Protein AF-A0A1I4E029-F1 (afdb_monomer_lite)

pLDDT: mean 81.42, std 10.8, range [51.06, 97.19]

Foldseek 3Di:
DVVVVVVVVVVVVVVVVVVVLVCLQCQLLCLLVVLLVLCCVVPVCVCCVPPPDHPVVSVVVSVVVSVVLVVQLPPLLRNLLSSLLSSLSNLLSVLLVVLVPPQCQDPVSLVVSLVVSVVVSVVSCVSCVVSNVPSNPDQHDLVSLQVSLLSQLSSQLSSLCCSQVPRVLSNCVNPHDPVSSVVSVVVSVVVSVVSSVVSSVVSSVVSVVVNVVVVVVVVVVVVVVVVVVVVVVVVVVVVVD

Radius of gyration: 25.25 Å; chains: 1; bounding box: 64×49×85 Å

Structure (mmCIF, N/CA/C/O backbone):
data_AF-A0A1I4E029-F1
#
_entry.id   AF-A0A1I4E029-F1
#
loop_
_atom_site.group_PDB
_atom_site.id
_atom_site.type_symbol
_atom_site.label_atom_id
_atom_site.label_alt_id
_atom_site.label_comp_id
_atom_site.label_asym_id
_atom_site.label_entity_id
_atom_site.label_seq_id
_atom_site.pdbx_PDB_ins_code
_atom_site.Cartn_x
_atom_site.Cartn_y
_atom_site.Cartn_z
_atom_site.occupancy
_atom_site.B_iso_or_equiv
_atom_site.auth_seq_id
_atom_site.auth_comp_id
_atom_site.auth_asym_id
_atom_site.auth_atom_id
_atom_site.pdbx_PDB_model_num
ATOM 1 N N . MET A 1 1 ? 32.561 15.623 27.659 1.00 59.09 1 MET A N 1
ATOM 2 C CA . MET A 1 1 ? 31.544 14.620 28.075 1.00 59.09 1 MET A CA 1
ATOM 3 C C . MET A 1 1 ? 30.299 14.711 27.194 1.00 59.09 1 MET A C 1
ATOM 5 O O . MET A 1 1 ? 29.887 13.687 26.669 1.00 59.09 1 MET A O 1
ATOM 9 N N . VAL A 1 2 ? 29.775 15.920 26.951 1.00 68.75 2 VAL A N 1
ATOM 10 C CA . VAL A 1 2 ? 28.697 16.178 25.974 1.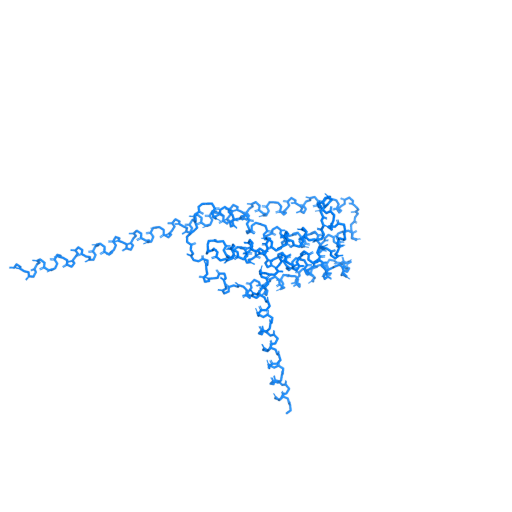00 68.75 2 VAL A CA 1
ATOM 11 C C . VAL A 1 2 ? 29.061 15.678 24.566 1.00 68.75 2 VAL A C 1
ATOM 13 O O . VAL A 1 2 ? 28.248 15.008 23.944 1.00 68.75 2 VAL A O 1
ATOM 16 N N . ASP A 1 3 ? 30.304 15.869 24.113 1.00 77.62 3 ASP A N 1
ATOM 17 C CA . ASP A 1 3 ? 30.728 15.426 22.771 1.00 77.62 3 ASP A CA 1
ATOM 18 C C . ASP A 1 3 ? 30.751 13.901 22.608 1.00 77.62 3 ASP A C 1
ATOM 20 O O . ASP A 1 3 ? 30.351 13.381 21.572 1.00 77.62 3 ASP A O 1
ATOM 24 N N . ILE A 1 4 ? 31.148 13.164 23.652 1.00 82.62 4 ILE A N 1
ATOM 25 C CA . ILE A 1 4 ? 31.157 11.692 23.641 1.00 82.62 4 ILE A CA 1
ATOM 26 C C . ILE A 1 4 ? 29.722 11.157 23.577 1.00 82.62 4 ILE A C 1
ATOM 28 O O . ILE A 1 4 ? 29.450 10.231 22.819 1.00 82.62 4 ILE A O 1
ATOM 32 N N . ILE A 1 5 ? 28.795 11.767 24.324 1.00 84.06 5 ILE A N 1
ATOM 33 C CA . ILE A 1 5 ? 27.371 11.405 24.297 1.00 84.06 5 ILE A CA 1
ATOM 34 C C . ILE A 1 5 ? 26.764 11.710 22.919 1.00 84.06 5 ILE A C 1
ATOM 36 O O . ILE A 1 5 ? 26.064 10.863 22.369 1.00 84.06 5 ILE A O 1
ATOM 40 N N . SER A 1 6 ? 27.074 12.866 22.325 1.00 81.75 6 SER A N 1
ATOM 41 C CA . SER A 1 6 ? 26.619 13.240 20.978 1.00 81.75 6 SER A CA 1
ATOM 42 C C . SER A 1 6 ? 27.157 12.307 19.891 1.00 81.75 6 SER A C 1
ATOM 44 O O . SER A 1 6 ? 26.409 11.913 18.997 1.00 81.75 6 SER A O 1
ATOM 46 N N . ILE A 1 7 ? 28.430 11.904 19.976 1.00 86.19 7 ILE A N 1
ATOM 47 C CA . ILE A 1 7 ? 29.033 10.926 19.058 1.00 86.19 7 ILE A CA 1
ATOM 48 C C . ILE A 1 7 ? 28.362 9.560 19.224 1.00 86.19 7 ILE A C 1
ATOM 50 O O . ILE A 1 7 ? 27.976 8.951 18.228 1.00 86.19 7 ILE A O 1
ATOM 54 N N . LEU A 1 8 ? 28.157 9.096 20.460 1.00 83.75 8 LEU A N 1
ATOM 55 C CA . LEU A 1 8 ? 27.484 7.824 20.729 1.00 83.75 8 LEU A CA 1
ATOM 56 C C . LEU A 1 8 ? 26.042 7.826 20.191 1.00 83.75 8 LEU A C 1
ATOM 58 O O . LEU A 1 8 ? 25.609 6.844 19.588 1.00 83.75 8 LEU A O 1
ATOM 62 N N . LEU A 1 9 ? 25.317 8.938 20.353 1.00 84.44 9 LEU A N 1
ATOM 63 C CA . LEU A 1 9 ? 23.976 9.139 19.797 1.00 84.44 9 LEU A CA 1
ATOM 64 C C . LEU A 1 9 ? 23.979 9.122 18.268 1.00 84.44 9 LEU A C 1
ATOM 66 O O . LEU A 1 9 ? 23.150 8.432 17.681 1.00 84.44 9 LEU A O 1
ATOM 70 N N . MET A 1 10 ? 24.915 9.819 17.618 1.00 83.88 10 MET A N 1
ATOM 71 C CA . MET A 1 10 ? 25.048 9.800 16.156 1.00 83.88 10 MET A CA 1
ATOM 72 C C . MET A 1 10 ? 25.361 8.402 15.628 1.00 83.88 10 MET A C 1
ATOM 74 O O . MET A 1 10 ? 24.721 7.957 14.679 1.00 83.88 10 MET A O 1
ATOM 78 N N . VAL A 1 11 ? 26.305 7.691 16.250 1.00 85.19 11 VAL A N 1
ATOM 79 C CA . VAL A 1 11 ? 26.664 6.320 15.858 1.00 85.19 11 VAL A CA 1
ATOM 80 C C . VAL A 1 11 ? 25.472 5.384 16.047 1.00 85.19 11 VAL A C 1
ATOM 82 O O . VAL A 1 11 ? 25.146 4.617 15.145 1.00 85.19 11 VAL A O 1
ATOM 85 N N . THR A 1 12 ? 24.765 5.492 17.174 1.00 83.56 12 THR A N 1
ATOM 86 C CA . THR A 1 12 ? 23.558 4.695 17.436 1.00 83.56 12 THR A CA 1
ATOM 87 C C . THR A 1 12 ? 22.470 4.995 16.406 1.00 83.56 12 THR A C 1
ATOM 89 O O . THR A 1 12 ? 21.914 4.071 15.817 1.00 83.56 12 THR A O 1
ATOM 92 N N . ALA A 1 13 ? 22.202 6.271 16.121 1.00 80.56 13 ALA A N 1
ATOM 93 C CA . ALA A 1 13 ? 21.227 6.682 15.116 1.00 80.56 13 ALA A CA 1
ATOM 94 C C . ALA A 1 13 ? 21.612 6.200 13.709 1.00 80.56 13 ALA A C 1
ATOM 96 O O . ALA A 1 13 ? 20.745 5.748 12.966 1.00 80.56 13 ALA A O 1
ATOM 97 N N . ALA A 1 14 ? 22.900 6.232 13.354 1.00 77.06 14 ALA A N 1
ATOM 98 C CA . ALA A 1 14 ? 23.401 5.740 12.074 1.00 77.06 14 ALA A CA 1
ATOM 99 C C . ALA A 1 14 ? 23.247 4.217 11.938 1.00 77.06 14 ALA A C 1
ATOM 101 O O . ALA A 1 14 ? 22.798 3.744 10.894 1.00 77.06 14 ALA A O 1
ATOM 102 N N . ILE A 1 15 ? 23.556 3.452 12.992 1.00 82.19 15 ILE A N 1
ATOM 103 C CA . ILE A 1 15 ? 23.352 1.995 13.023 1.00 82.19 15 ILE A CA 1
ATOM 104 C C . ILE A 1 15 ? 21.862 1.670 12.897 1.00 82.19 15 ILE A C 1
ATOM 106 O O . ILE A 1 15 ? 21.482 0.851 12.061 1.00 82.19 15 ILE A O 1
ATOM 110 N N . VAL A 1 16 ? 21.007 2.341 13.675 1.00 80.19 16 VAL A N 1
ATOM 111 C CA . VAL A 1 16 ? 19.548 2.170 13.597 1.00 80.19 16 VAL A CA 1
ATOM 112 C C . VAL A 1 16 ? 19.049 2.508 12.194 1.00 80.19 16 VAL A C 1
ATOM 114 O O . VAL A 1 16 ? 18.321 1.716 11.605 1.00 80.19 16 VAL A O 1
ATOM 117 N N . TYR A 1 17 ? 19.482 3.627 11.614 1.00 79.25 17 TYR A N 1
ATOM 118 C CA . TYR A 1 17 ? 19.121 4.013 10.251 1.00 79.25 17 TYR A CA 1
ATOM 119 C C . TYR A 1 17 ? 19.548 2.959 9.220 1.00 79.25 17 TYR A C 1
ATOM 121 O O . TYR A 1 17 ? 18.747 2.583 8.365 1.00 79.25 17 TYR A O 1
ATOM 129 N N . PHE A 1 18 ? 20.777 2.443 9.310 1.00 78.00 18 PHE A N 1
ATOM 130 C CA . PHE A 1 18 ? 21.287 1.419 8.397 1.00 78.00 18 PHE A CA 1
ATOM 131 C C . PHE A 1 18 ? 20.500 0.105 8.495 1.00 78.00 18 PHE A C 1
ATOM 133 O O . PHE A 1 18 ? 20.109 -0.463 7.470 1.00 78.00 18 PHE A O 1
ATOM 140 N N . LEU A 1 19 ? 20.220 -0.359 9.716 1.00 77.31 19 LEU A N 1
ATOM 141 C CA . LEU A 1 19 ? 19.417 -1.560 9.955 1.00 77.31 19 LEU A CA 1
ATOM 142 C C . LEU A 1 19 ? 17.988 -1.375 9.438 1.00 77.31 19 LEU A C 1
ATOM 144 O O . LEU A 1 19 ? 17.499 -2.217 8.688 1.00 77.31 19 LEU A O 1
ATOM 148 N N . MET A 1 20 ? 17.350 -0.246 9.754 1.00 74.00 20 MET A N 1
ATOM 149 C CA . MET A 1 20 ? 15.997 0.070 9.289 1.00 74.00 20 MET A CA 1
ATOM 150 C C . MET A 1 20 ? 15.926 0.161 7.766 1.00 74.00 20 MET A C 1
ATOM 152 O O . MET A 1 20 ? 15.020 -0.404 7.163 1.00 74.00 20 MET A O 1
ATOM 156 N N . LYS A 1 21 ? 16.910 0.796 7.120 1.00 73.25 21 LYS A N 1
ATOM 157 C CA . LYS A 1 21 ? 17.002 0.858 5.656 1.00 73.25 21 LYS A CA 1
ATOM 158 C C . LYS A 1 21 ? 17.142 -0.534 5.041 1.00 73.25 21 LYS A C 1
ATOM 160 O O . LYS A 1 21 ? 16.486 -0.832 4.049 1.00 73.25 21 LYS A O 1
ATOM 165 N N . THR A 1 22 ? 17.967 -1.391 5.637 1.00 74.50 22 THR A N 1
ATOM 166 C CA . THR A 1 22 ? 18.144 -2.774 5.174 1.00 74.50 22 THR A CA 1
ATOM 167 C C . THR A 1 22 ? 16.838 -3.555 5.293 1.00 74.50 22 THR A C 1
ATOM 169 O O . THR A 1 22 ? 16.403 -4.156 4.316 1.00 74.50 22 THR A O 1
ATOM 172 N N . VAL A 1 23 ? 16.166 -3.480 6.444 1.00 73.19 23 VAL A N 1
ATOM 173 C CA . VAL A 1 23 ? 14.857 -4.113 6.659 1.00 73.19 23 VAL A CA 1
ATOM 174 C C . VAL A 1 23 ? 13.836 -3.604 5.644 1.00 73.19 23 VAL A C 1
ATOM 176 O O . VAL A 1 23 ? 13.183 -4.410 4.990 1.00 73.19 23 VAL A O 1
ATOM 179 N N . PHE A 1 24 ? 13.738 -2.289 5.445 1.00 71.25 24 PHE A N 1
ATOM 180 C CA . PHE A 1 24 ? 12.789 -1.682 4.510 1.00 71.25 24 PHE A CA 1
ATOM 181 C C . PHE A 1 24 ? 13.035 -2.047 3.045 1.00 71.25 24 PHE A C 1
ATOM 183 O O . PHE A 1 24 ? 12.070 -2.130 2.290 1.00 71.25 24 PHE A O 1
ATOM 190 N N . ASN A 1 25 ? 14.281 -2.318 2.656 1.00 71.19 25 ASN A N 1
ATOM 191 C CA . ASN A 1 25 ? 14.613 -2.788 1.309 1.00 71.19 25 ASN A CA 1
ATOM 192 C C . ASN A 1 25 ? 14.252 -4.265 1.083 1.00 71.19 25 ASN A C 1
ATOM 194 O O . ASN A 1 25 ? 13.998 -4.669 -0.050 1.00 71.19 25 ASN A O 1
ATOM 198 N N . TRP A 1 26 ? 14.254 -5.078 2.142 1.00 74.69 26 TRP A N 1
ATOM 199 C CA . TRP A 1 26 ? 13.880 -6.499 2.086 1.00 74.69 26 TRP A CA 1
ATOM 200 C C . TRP A 1 26 ? 12.380 -6.736 2.257 1.00 74.69 26 TRP A C 1
ATOM 202 O O . TRP A 1 26 ? 11.858 -7.770 1.849 1.00 74.69 26 TRP A O 1
ATOM 212 N N . LEU A 1 27 ? 11.687 -5.756 2.823 1.00 73.31 27 LEU A N 1
ATOM 213 C CA . LEU A 1 27 ? 10.266 -5.766 3.143 1.00 73.31 27 LEU A CA 1
ATOM 214 C C . LEU A 1 27 ? 9.345 -6.171 1.971 1.00 73.31 27 LEU A C 1
ATOM 216 O O . LEU A 1 27 ? 8.425 -6.953 2.217 1.00 73.31 27 LEU A O 1
ATOM 220 N N . PRO A 1 28 ? 9.599 -5.772 0.705 1.00 71.88 28 PRO A N 1
ATOM 221 C CA . PRO A 1 28 ? 8.817 -6.252 -0.437 1.00 71.88 28 PRO A CA 1
ATOM 222 C C . PRO A 1 28 ? 8.818 -7.781 -0.586 1.00 71.88 28 PRO A C 1
ATOM 224 O O . PRO A 1 28 ? 7.785 -8.356 -0.915 1.00 71.88 28 PRO A O 1
ATOM 227 N N . TYR A 1 29 ? 9.947 -8.435 -0.287 1.00 72.00 29 TYR A N 1
ATOM 228 C CA . TYR A 1 29 ? 10.195 -9.872 -0.494 1.00 72.00 29 TYR A CA 1
ATOM 229 C C . TYR A 1 29 ? 9.793 -10.765 0.688 1.00 72.00 29 TYR A C 1
ATOM 231 O O . TYR A 1 29 ? 10.014 -11.973 0.652 1.00 72.00 29 TYR A O 1
ATOM 239 N N . ALA A 1 30 ? 9.309 -10.166 1.774 1.00 72.25 30 ALA A N 1
ATOM 240 C CA . ALA A 1 30 ? 8.851 -10.889 2.959 1.00 72.25 30 ALA A CA 1
ATOM 241 C C . ALA A 1 30 ? 7.413 -10.508 3.344 1.00 72.25 30 ALA A C 1
ATOM 243 O O . ALA A 1 30 ? 6.917 -10.915 4.397 1.00 72.25 30 ALA A O 1
ATOM 244 N N . SER A 1 31 ? 6.752 -9.685 2.528 1.00 72.56 31 SER A N 1
ATOM 245 C CA . SER A 1 31 ? 5.433 -9.128 2.823 1.00 72.56 31 SER A CA 1
ATOM 246 C C . SER A 1 31 ? 4.340 -10.202 2.866 1.00 72.56 31 SER A C 1
ATOM 248 O O . SER A 1 31 ? 3.498 -10.174 3.765 1.00 72.56 31 SER A O 1
ATOM 250 N N . GLY A 1 32 ? 4.381 -11.182 1.960 1.00 68.81 32 GLY A N 1
ATOM 251 C CA . GLY A 1 32 ? 3.451 -12.308 1.911 1.00 68.81 32 GLY A CA 1
ATOM 252 C C . GLY A 1 32 ? 3.656 -13.286 3.067 1.00 68.81 32 GLY A C 1
ATOM 253 O O . GLY A 1 32 ? 2.686 -13.714 3.689 1.00 68.81 32 GLY A O 1
ATOM 254 N N . PHE A 1 33 ? 4.904 -13.590 3.418 1.00 76.06 33 PHE A N 1
ATOM 255 C CA . PHE A 1 33 ? 5.279 -14.463 4.523 1.00 76.06 33 PHE A CA 1
ATOM 256 C C . PHE A 1 33 ? 4.894 -13.855 5.863 1.00 76.06 33 PHE A C 1
ATOM 258 O O . PHE A 1 33 ? 4.195 -14.486 6.657 1.00 76.06 33 PHE A O 1
ATOM 265 N N . ILE A 1 34 ? 5.291 -12.604 6.096 1.00 75.75 34 ILE A N 1
ATOM 266 C CA . ILE A 1 34 ? 4.951 -11.899 7.328 1.00 75.75 34 ILE A CA 1
ATOM 267 C C . ILE A 1 34 ? 3.436 -11.712 7.412 1.00 75.75 34 ILE A C 1
ATOM 269 O O . ILE A 1 34 ? 2.840 -12.025 8.443 1.00 75.75 34 ILE A O 1
ATOM 273 N N . GLY A 1 35 ? 2.792 -11.282 6.326 1.00 69.44 35 GLY A N 1
ATOM 274 C CA . GLY A 1 35 ? 1.348 -11.091 6.304 1.00 69.44 35 GLY A CA 1
ATOM 275 C C . GLY A 1 35 ? 0.564 -12.366 6.555 1.00 69.44 35 GLY A C 1
ATOM 276 O O . GLY A 1 35 ? -0.392 -12.355 7.326 1.00 69.44 35 GLY A O 1
ATOM 277 N N . ALA A 1 36 ? 1.001 -13.492 6.007 1.00 71.06 36 ALA A N 1
ATOM 278 C CA . ALA A 1 36 ? 0.339 -14.758 6.250 1.00 71.06 36 ALA A CA 1
ATOM 279 C C . ALA A 1 36 ? 0.573 -15.307 7.665 1.00 71.06 36 ALA A C 1
ATOM 281 O O . ALA A 1 36 ? -0.357 -15.869 8.250 1.00 71.06 36 ALA A O 1
ATOM 282 N N . ILE A 1 37 ? 1.753 -15.090 8.263 1.00 74.50 37 ILE A N 1
ATOM 283 C CA . ILE A 1 37 ? 1.967 -15.351 9.697 1.00 74.50 37 ILE A CA 1
ATOM 284 C C . ILE A 1 37 ? 0.971 -14.531 10.518 1.00 74.50 37 ILE A C 1
ATOM 286 O O . ILE A 1 37 ? 0.257 -15.103 11.344 1.00 74.50 37 ILE A O 1
ATOM 290 N N . PHE A 1 38 ? 0.864 -13.228 10.251 1.00 71.88 38 PHE A N 1
ATOM 291 C CA . PHE A 1 38 ? -0.059 -12.345 10.962 1.00 71.88 38 PHE A CA 1
ATOM 292 C C . PHE A 1 38 ? -1.510 -12.788 10.819 1.00 71.88 38 PHE A C 1
ATOM 294 O O . PHE A 1 38 ? -2.184 -13.004 11.823 1.00 71.88 38 PHE A O 1
ATOM 301 N N . LEU A 1 39 ? -1.975 -13.006 9.592 1.00 68.38 39 LEU A N 1
ATOM 302 C CA . LEU A 1 39 ? -3.332 -13.468 9.319 1.00 68.38 39 LEU A CA 1
ATOM 303 C C . LEU A 1 39 ? -3.630 -14.791 10.036 1.00 68.38 39 LEU A C 1
ATOM 305 O O . LEU A 1 39 ? -4.665 -14.922 10.686 1.00 68.38 39 LEU A O 1
ATOM 309 N N . SER A 1 40 ? -2.701 -15.748 10.002 1.00 69.88 40 SER A N 1
ATOM 310 C CA . SER A 1 40 ? -2.873 -17.048 10.662 1.00 69.88 40 SER A CA 1
ATOM 311 C C . SER A 1 40 ? -2.858 -16.990 12.197 1.00 69.88 40 SER A C 1
ATOM 313 O O . SER A 1 40 ? -3.354 -17.920 12.846 1.00 69.88 40 SER A O 1
ATOM 315 N N . TRP A 1 41 ? -2.290 -15.928 12.780 1.00 69.69 41 TRP A N 1
ATOM 316 C CA . TRP A 1 41 ? -2.312 -15.670 14.218 1.00 69.69 41 TRP A CA 1
ATOM 317 C C . TRP A 1 41 ? -3.573 -14.912 14.640 1.00 69.69 41 TRP A C 1
ATOM 319 O O . TRP A 1 41 ? -4.249 -15.335 15.577 1.00 69.69 41 TRP A O 1
ATOM 329 N N . SER A 1 42 ? -3.920 -13.840 13.923 1.00 65.94 42 SER A N 1
ATOM 330 C CA . SER A 1 42 ? -5.093 -13.001 14.196 1.00 65.94 42 SER A CA 1
ATOM 331 C C . SER A 1 42 ? -6.414 -13.717 13.916 1.00 65.94 42 SER A C 1
ATOM 333 O O . SER A 1 42 ? -7.392 -13.499 14.626 1.00 65.94 42 SER A O 1
ATOM 335 N N . PHE A 1 43 ? -6.443 -14.606 12.922 1.00 69.06 43 PHE A N 1
ATOM 336 C CA . PHE A 1 43 ? -7.632 -15.359 12.537 1.00 69.06 43 PHE A CA 1
ATOM 337 C C . PHE A 1 43 ? -7.295 -16.852 12.441 1.00 69.06 43 PHE A C 1
ATOM 339 O O . PHE A 1 43 ? -7.031 -17.366 11.355 1.00 69.06 43 PHE A O 1
ATOM 346 N N . PRO A 1 44 ? -7.343 -17.603 13.555 1.00 69.31 44 PRO A N 1
ATOM 347 C CA . PRO A 1 44 ? -7.038 -19.036 13.556 1.00 69.31 44 PRO A CA 1
ATOM 348 C C . PRO A 1 44 ? -7.909 -19.848 12.587 1.00 69.31 44 PRO A C 1
ATOM 350 O O . PRO A 1 44 ? -7.467 -20.874 12.077 1.00 69.31 44 PRO A O 1
ATOM 353 N N . ALA A 1 45 ? -9.121 -19.362 12.292 1.00 68.75 45 ALA A N 1
ATOM 354 C CA . ALA A 1 45 ? -10.027 -19.933 11.298 1.00 68.75 45 ALA A CA 1
ATOM 355 C C . ALA A 1 45 ? -9.472 -19.877 9.862 1.00 68.75 45 ALA A C 1
ATOM 357 O O . ALA A 1 45 ? -9.851 -20.711 9.042 1.00 68.75 45 ALA A O 1
ATOM 358 N N . LEU A 1 46 ? -8.526 -18.972 9.564 1.00 63.56 46 LEU A N 1
ATOM 359 C CA . LEU A 1 46 ? -7.860 -18.915 8.260 1.00 63.56 46 LEU A CA 1
ATOM 360 C C . LEU A 1 46 ? -7.029 -20.177 7.966 1.00 63.56 46 LEU A C 1
ATOM 362 O O . LEU A 1 46 ? -6.751 -20.490 6.812 1.00 63.56 46 LEU A O 1
ATOM 366 N N . ARG A 1 47 ? -6.698 -20.968 8.995 1.00 61.50 47 ARG A N 1
ATOM 367 C CA . ARG A 1 47 ? -6.074 -22.291 8.826 1.00 61.50 47 ARG A CA 1
ATOM 368 C C . ARG A 1 47 ? -6.984 -23.292 8.103 1.00 61.50 47 ARG A C 1
ATOM 370 O O . ARG A 1 47 ? -6.481 -24.309 7.649 1.00 61.50 47 ARG A O 1
ATOM 377 N N . ASN A 1 48 ? -8.280 -22.987 7.983 1.00 65.38 48 ASN A N 1
ATOM 378 C CA . ASN A 1 48 ? -9.300 -23.824 7.354 1.00 65.38 48 ASN A CA 1
ATOM 379 C C . ASN A 1 48 ? -9.900 -23.191 6.077 1.00 65.38 48 ASN A C 1
ATOM 381 O O . ASN A 1 48 ? -10.952 -23.646 5.636 1.00 65.38 48 ASN A O 1
ATOM 385 N N . ILE A 1 49 ? -9.291 -22.138 5.495 1.00 62.72 49 ILE A N 1
ATOM 386 C CA . ILE A 1 49 ? -9.826 -21.457 4.285 1.00 62.72 49 ILE A CA 1
ATOM 387 C C . ILE A 1 49 ? -10.056 -22.436 3.140 1.00 62.72 49 ILE A C 1
ATOM 389 O O . ILE A 1 49 ? -11.016 -22.278 2.393 1.00 62.72 49 ILE A O 1
ATOM 393 N N . VAL A 1 50 ? -9.178 -23.430 3.005 1.00 59.16 50 VAL A N 1
ATOM 394 C CA . VAL A 1 50 ? -9.376 -24.535 2.075 1.00 59.16 50 VAL A CA 1
ATOM 395 C C . VAL A 1 50 ? -9.820 -25.741 2.905 1.00 59.16 50 VAL A C 1
ATOM 397 O O . VAL A 1 50 ? -8.996 -26.327 3.615 1.00 59.16 50 VAL A O 1
ATOM 400 N N . PRO A 1 51 ? -11.123 -26.079 2.900 1.00 57.66 51 PRO A N 1
ATOM 401 C CA . PRO A 1 51 ? -11.637 -27.183 3.695 1.00 57.66 51 PRO A CA 1
ATOM 402 C C . PRO A 1 51 ? -10.923 -28.482 3.307 1.00 57.66 51 PRO A C 1
ATOM 404 O O . PRO A 1 51 ? -10.930 -28.863 2.141 1.00 57.66 51 PRO A O 1
ATOM 407 N N . GLY A 1 52 ? -10.310 -29.158 4.283 1.00 65.25 52 GLY A N 1
ATOM 408 C CA . GLY A 1 52 ? -9.613 -30.435 4.078 1.00 65.25 52 GLY A CA 1
ATOM 409 C C . GLY A 1 52 ? -8.108 -30.340 3.802 1.00 65.25 52 GLY A C 1
ATOM 410 O O . GLY A 1 52 ? -7.445 -31.374 3.789 1.00 65.25 52 GLY A O 1
ATOM 411 N N . GLU A 1 53 ? -7.545 -29.141 3.647 1.00 67.69 53 GLU A N 1
ATOM 412 C CA . GLU A 1 53 ? -6.111 -28.964 3.389 1.00 67.69 53 GLU A CA 1
ATOM 413 C C . GLU A 1 53 ? -5.285 -28.797 4.672 1.00 67.69 53 GLU A C 1
ATOM 415 O O . GLU A 1 53 ? -5.709 -28.194 5.660 1.00 67.69 53 GLU A O 1
ATOM 420 N N . GLY A 1 54 ? -4.064 -29.336 4.662 1.00 71.31 54 GLY A N 1
ATOM 421 C CA . GLY A 1 54 ? -3.154 -29.281 5.805 1.00 71.31 54 GLY A CA 1
ATOM 422 C C . GLY A 1 54 ? -2.444 -27.930 5.964 1.00 71.31 54 GLY A C 1
ATOM 423 O O . GLY A 1 54 ? -2.376 -27.113 5.049 1.00 71.31 54 GLY A O 1
ATOM 424 N N . ARG A 1 55 ? -1.789 -27.724 7.120 1.00 71.50 55 ARG A N 1
ATOM 425 C CA . ARG A 1 55 ? -0.919 -26.549 7.376 1.00 71.50 55 ARG A CA 1
ATOM 426 C C . ARG A 1 55 ? 0.163 -26.361 6.303 1.00 71.50 55 ARG A C 1
ATOM 428 O O . ARG A 1 55 ? 0.579 -25.239 6.037 1.00 71.50 55 ARG A O 1
ATOM 435 N N . LEU A 1 56 ? 0.607 -27.465 5.705 1.00 74.62 56 LEU A N 1
ATOM 436 C CA . LEU A 1 56 ? 1.602 -27.498 4.638 1.00 74.62 56 LEU A CA 1
ATOM 437 C C . LEU A 1 56 ? 1.099 -26.802 3.367 1.00 74.62 56 LEU A C 1
ATOM 439 O O . LEU A 1 56 ? 1.842 -26.022 2.784 1.00 74.62 56 LEU A O 1
ATOM 443 N N . SER A 1 57 ? -0.166 -26.994 2.990 1.00 75.06 57 SER A N 1
ATOM 444 C CA . SER A 1 57 ? -0.771 -26.368 1.808 1.00 75.06 57 SER A CA 1
ATOM 445 C C . SER A 1 57 ? -0.855 -24.846 1.952 1.00 75.06 57 SER A C 1
ATOM 447 O O . SER A 1 57 ? -0.551 -24.113 1.014 1.00 75.06 57 SER A O 1
ATOM 449 N N . PHE A 1 58 ? -1.163 -24.356 3.159 1.00 73.75 58 PHE A N 1
ATOM 450 C CA . PHE A 1 58 ? -1.126 -22.923 3.472 1.00 73.75 58 PHE A CA 1
ATOM 451 C C . PHE A 1 58 ? 0.295 -22.346 3.367 1.00 73.75 58 PHE A C 1
ATOM 453 O O . PHE A 1 58 ? 0.491 -21.310 2.741 1.00 73.75 58 PHE A O 1
ATOM 460 N N . ILE A 1 59 ? 1.304 -23.039 3.907 1.00 76.12 59 ILE A N 1
ATOM 461 C CA . ILE A 1 59 ? 2.715 -22.627 3.785 1.00 76.12 59 ILE A CA 1
ATOM 462 C C . ILE A 1 59 ? 3.171 -22.628 2.319 1.00 76.12 59 ILE A C 1
ATOM 464 O O . ILE A 1 59 ? 3.838 -21.691 1.885 1.00 76.12 59 ILE A O 1
ATOM 468 N N . MET A 1 60 ? 2.783 -23.638 1.539 1.00 79.06 60 MET A N 1
ATOM 469 C CA . MET A 1 60 ? 3.113 -23.717 0.114 1.00 79.06 60 MET A CA 1
ATOM 470 C C . MET A 1 60 ? 2.473 -22.582 -0.688 1.00 79.06 60 MET A C 1
ATOM 472 O O . MET A 1 60 ? 3.126 -22.025 -1.566 1.00 79.06 60 MET A O 1
ATOM 476 N N . LEU A 1 61 ? 1.239 -22.184 -0.360 1.00 79.56 61 LEU A N 1
ATOM 477 C CA . LEU A 1 61 ? 0.592 -21.024 -0.975 1.00 79.56 61 LEU A CA 1
ATOM 478 C C . LEU A 1 61 ? 1.369 -19.729 -0.696 1.00 79.56 61 LEU A C 1
ATOM 480 O O . LEU A 1 61 ? 1.590 -18.941 -1.610 1.00 79.56 61 LEU A O 1
ATOM 484 N N . ILE A 1 62 ? 1.821 -19.527 0.544 1.00 81.25 62 ILE A N 1
ATOM 485 C CA . ILE A 1 62 ? 2.634 -18.362 0.926 1.00 81.25 62 ILE A CA 1
ATOM 486 C C . ILE A 1 62 ? 3.944 -18.339 0.146 1.00 81.25 62 ILE A C 1
ATOM 488 O O . ILE A 1 62 ? 4.301 -17.311 -0.423 1.00 81.25 62 ILE A O 1
ATOM 492 N N . LEU A 1 63 ? 4.647 -19.473 0.095 1.00 81.25 63 LEU A N 1
ATOM 493 C CA . LEU A 1 63 ? 5.895 -19.591 -0.657 1.00 81.25 63 LEU A CA 1
ATOM 494 C C . LEU A 1 63 ? 5.677 -19.304 -2.142 1.00 81.25 63 LEU A C 1
ATOM 496 O O . LEU A 1 63 ? 6.485 -18.612 -2.751 1.00 81.25 63 LEU A O 1
ATOM 500 N N . LEU A 1 64 ? 4.575 -19.783 -2.720 1.00 84.81 64 LEU A N 1
ATOM 501 C CA . LEU A 1 64 ? 4.229 -19.515 -4.112 1.00 84.81 64 LEU A CA 1
ATOM 502 C C . LEU A 1 64 ? 3.961 -18.025 -4.355 1.00 84.81 64 LEU A C 1
ATOM 504 O O . LEU A 1 64 ? 4.437 -17.481 -5.350 1.00 84.81 64 LEU A O 1
ATOM 508 N N . ILE A 1 65 ? 3.252 -17.354 -3.442 1.00 83.94 65 ILE A N 1
ATOM 509 C CA . ILE A 1 65 ? 3.026 -15.903 -3.503 1.00 83.94 65 ILE A CA 1
ATOM 510 C C . ILE A 1 65 ? 4.356 -15.147 -3.408 1.00 83.94 65 ILE A C 1
ATOM 512 O O . ILE A 1 65 ? 4.579 -14.229 -4.190 1.00 83.94 65 ILE A O 1
ATOM 516 N N . GLU A 1 66 ? 5.261 -15.544 -2.515 1.00 83.62 66 GLU A N 1
ATOM 517 C CA . GLU A 1 66 ? 6.567 -14.888 -2.375 1.00 83.62 66 GLU A CA 1
ATOM 518 C C . GLU A 1 66 ? 7.476 -15.115 -3.584 1.00 83.62 66 GLU A C 1
ATOM 520 O O . GLU A 1 66 ? 8.137 -14.186 -4.047 1.00 83.62 66 GLU A O 1
ATOM 525 N N . ILE A 1 67 ? 7.465 -16.317 -4.165 1.00 84.62 67 ILE A N 1
ATOM 526 C CA . ILE A 1 67 ? 8.154 -16.586 -5.433 1.00 84.62 67 ILE A CA 1
ATOM 527 C C . ILE A 1 67 ? 7.577 -15.691 -6.532 1.00 84.62 67 ILE A C 1
ATOM 529 O O . ILE A 1 67 ? 8.337 -15.082 -7.285 1.00 84.62 67 ILE A O 1
ATOM 533 N N . LEU A 1 68 ? 6.249 -15.564 -6.611 1.00 86.38 68 LEU A N 1
ATOM 534 C CA . LEU A 1 68 ? 5.590 -14.703 -7.590 1.00 86.38 68 LEU A CA 1
ATOM 535 C C . LEU A 1 68 ? 5.977 -13.232 -7.397 1.00 86.38 68 LEU A C 1
ATOM 537 O O . LEU A 1 68 ? 6.322 -12.568 -8.373 1.00 86.38 68 LEU A O 1
ATOM 541 N N . ILE A 1 69 ? 5.979 -12.731 -6.158 1.00 85.19 69 ILE A N 1
ATOM 542 C CA . ILE A 1 69 ? 6.460 -11.383 -5.830 1.00 85.19 69 ILE A CA 1
ATOM 543 C C . ILE A 1 69 ? 7.917 -11.234 -6.272 1.00 85.19 69 ILE A C 1
ATOM 545 O O . ILE A 1 69 ? 8.236 -10.298 -7.001 1.00 85.19 69 ILE A O 1
ATOM 549 N N . GLY A 1 70 ? 8.788 -12.180 -5.919 1.00 83.19 70 GLY A N 1
ATOM 550 C CA . GLY A 1 70 ? 10.195 -12.179 -6.315 1.00 83.19 70 GLY A CA 1
ATOM 551 C C . GLY A 1 70 ? 10.384 -12.110 -7.831 1.00 83.19 70 GLY A C 1
ATOM 552 O O . GLY A 1 70 ? 11.177 -11.304 -8.318 1.00 83.19 70 GLY A O 1
ATOM 553 N N . VAL A 1 71 ? 9.620 -12.887 -8.602 1.00 85.69 71 VAL A N 1
ATOM 554 C CA . VAL A 1 71 ? 9.633 -12.832 -10.073 1.00 85.69 71 VAL A CA 1
ATOM 555 C C . VAL A 1 71 ? 9.169 -11.460 -10.570 1.00 85.69 71 VAL A C 1
ATOM 557 O O . VAL A 1 71 ? 9.852 -10.831 -11.378 1.00 85.69 71 VAL A O 1
ATOM 560 N N . LEU A 1 72 ? 8.048 -10.951 -10.056 1.00 84.50 72 LEU A N 1
ATOM 561 C CA . LEU A 1 72 ? 7.462 -9.675 -10.475 1.00 84.50 72 LEU A CA 1
ATOM 562 C C . LEU A 1 72 ? 8.336 -8.457 -10.127 1.00 84.50 72 LEU A C 1
ATOM 564 O O . LEU A 1 72 ? 8.350 -7.482 -10.882 1.00 84.50 72 LEU A O 1
ATOM 568 N N . VAL A 1 73 ? 9.096 -8.513 -9.029 1.00 84.00 73 VAL A N 1
ATOM 569 C CA . VAL A 1 73 ? 10.082 -7.487 -8.642 1.00 84.00 73 VAL A CA 1
ATOM 570 C C . VAL A 1 73 ? 11.322 -7.508 -9.548 1.00 84.00 73 VAL A C 1
ATOM 572 O O . VAL A 1 73 ? 12.007 -6.493 -9.708 1.00 84.00 73 VAL A O 1
ATOM 575 N N . ASN A 1 74 ? 11.608 -8.640 -10.191 1.00 83.44 74 ASN A N 1
ATOM 576 C CA . ASN A 1 74 ? 12.713 -8.761 -11.140 1.00 83.44 74 ASN A CA 1
ATOM 577 C C . ASN A 1 74 ? 12.336 -8.386 -12.579 1.00 83.44 74 ASN A C 1
ATOM 579 O O . ASN A 1 74 ? 13.232 -8.155 -13.387 1.00 83.44 74 ASN A O 1
ATOM 583 N N . ILE A 1 75 ? 11.047 -8.240 -12.893 1.00 84.00 75 ILE A N 1
ATOM 584 C CA . ILE A 1 75 ? 10.588 -7.736 -14.192 1.00 84.00 75 ILE A CA 1
ATOM 585 C C . ILE A 1 75 ? 10.622 -6.196 -14.177 1.00 84.00 75 ILE A C 1
ATOM 587 O O . ILE A 1 75 ? 9.844 -5.584 -13.441 1.00 84.00 75 ILE A O 1
ATOM 591 N N . PRO A 1 76 ? 11.445 -5.530 -15.015 1.00 82.19 76 PRO A N 1
ATOM 592 C CA . PRO A 1 76 ? 11.591 -4.068 -14.983 1.00 82.19 76 PRO A CA 1
ATOM 593 C C . PRO A 1 76 ? 10.279 -3.301 -15.198 1.00 82.19 76 PRO A C 1
ATOM 595 O O . PRO A 1 76 ? 10.074 -2.223 -14.647 1.00 82.19 76 PRO A O 1
ATOM 598 N N . GLN A 1 77 ? 9.354 -3.873 -15.974 1.00 81.56 77 GLN A N 1
ATOM 599 C CA . GLN A 1 77 ? 8.062 -3.249 -16.258 1.00 81.56 77 GLN A CA 1
ATOM 600 C C . GLN A 1 77 ? 7.138 -3.202 -15.030 1.00 81.56 77 GLN A C 1
ATOM 602 O O . GLN A 1 77 ? 6.369 -2.251 -14.899 1.00 81.56 77 GLN A O 1
ATOM 607 N N . THR A 1 78 ? 7.217 -4.173 -14.115 1.00 83.25 78 THR A N 1
ATOM 608 C CA . THR A 1 78 ? 6.306 -4.301 -12.960 1.00 83.25 78 THR A CA 1
ATOM 609 C C . THR A 1 78 ? 6.977 -4.039 -11.617 1.00 83.25 78 THR A C 1
ATOM 611 O O . THR A 1 78 ? 6.277 -3.828 -10.629 1.00 83.25 78 THR A O 1
ATOM 614 N N . SER A 1 79 ? 8.309 -4.005 -11.562 1.00 83.38 79 SER A N 1
ATOM 615 C CA . SER A 1 79 ? 9.061 -4.042 -10.307 1.00 83.38 79 SER A CA 1
ATOM 616 C C . SER A 1 79 ? 8.694 -2.935 -9.322 1.00 83.38 79 SER A C 1
ATOM 618 O O . SER A 1 79 ? 8.410 -3.219 -8.165 1.00 83.38 79 SER A O 1
ATOM 620 N N . GLY A 1 80 ? 8.660 -1.677 -9.771 1.00 83.12 80 GLY A N 1
ATOM 621 C CA . GLY A 1 80 ? 8.347 -0.541 -8.896 1.00 83.12 80 GLY A CA 1
ATOM 622 C C . GLY A 1 80 ? 6.932 -0.608 -8.296 1.00 83.12 80 GLY A C 1
ATOM 623 O O . GLY A 1 80 ? 6.781 -0.556 -7.077 1.00 83.12 80 GLY A O 1
ATOM 624 N N . PRO A 1 81 ? 5.885 -0.773 -9.124 1.00 87.44 81 PRO A N 1
ATOM 625 C CA . PRO A 1 81 ? 4.509 -0.968 -8.660 1.00 87.44 81 PRO A CA 1
ATOM 626 C C . PRO A 1 81 ? 4.338 -2.150 -7.696 1.00 87.44 81 PRO A C 1
ATOM 628 O O . PRO A 1 81 ? 3.623 -2.023 -6.706 1.00 87.44 81 PRO A O 1
ATOM 631 N N . VAL A 1 82 ? 5.024 -3.271 -7.941 1.00 87.94 82 VAL A N 1
ATOM 632 C CA . VAL A 1 82 ? 4.984 -4.457 -7.067 1.00 87.94 82 VAL A CA 1
ATOM 633 C C . VAL A 1 82 ? 5.630 -4.163 -5.718 1.00 87.94 82 VAL A C 1
ATOM 635 O O . VAL A 1 82 ? 5.026 -4.456 -4.689 1.00 87.94 82 VAL A O 1
ATOM 638 N N . ILE A 1 83 ? 6.819 -3.549 -5.705 1.00 85.56 83 ILE A N 1
ATOM 639 C CA . ILE A 1 83 ? 7.516 -3.131 -4.476 1.00 85.56 83 ILE A CA 1
ATOM 640 C C . ILE A 1 83 ? 6.627 -2.205 -3.650 1.00 85.56 83 ILE A C 1
ATOM 642 O O . ILE A 1 83 ? 6.524 -2.351 -2.435 1.00 85.56 83 ILE A O 1
ATOM 646 N N . LEU A 1 84 ? 5.972 -1.255 -4.311 1.00 86.62 84 LEU A N 1
ATOM 647 C CA . LEU A 1 84 ? 5.118 -0.274 -3.663 1.00 86.62 84 LEU A CA 1
ATOM 648 C C . LEU A 1 84 ? 3.871 -0.936 -3.057 1.00 86.62 84 LEU A C 1
ATOM 650 O O . LEU A 1 84 ? 3.594 -0.729 -1.878 1.00 86.62 84 LEU A O 1
ATOM 654 N N . LEU A 1 85 ? 3.185 -1.795 -3.814 1.00 88.69 85 LEU A N 1
ATOM 655 C CA . LEU A 1 85 ? 2.013 -2.532 -3.338 1.00 88.69 85 LEU A CA 1
ATOM 656 C C . LEU A 1 85 ? 2.346 -3.454 -2.155 1.00 88.69 85 LEU A C 1
ATOM 658 O O . LEU A 1 85 ? 1.696 -3.389 -1.116 1.00 88.69 85 LEU A O 1
ATOM 662 N N . THR A 1 86 ? 3.377 -4.287 -2.291 1.00 87.25 86 THR A N 1
ATOM 663 C CA . THR A 1 86 ? 3.808 -5.245 -1.253 1.00 87.25 86 THR A CA 1
ATOM 664 C C . THR A 1 86 ? 4.267 -4.547 0.023 1.00 87.25 86 THR A C 1
ATOM 666 O O . THR A 1 86 ? 3.911 -4.961 1.128 1.00 87.25 86 THR A O 1
ATOM 669 N N . SER A 1 87 ? 4.976 -3.425 -0.119 1.00 84.75 87 SER A N 1
ATOM 670 C CA . SER A 1 87 ? 5.353 -2.581 1.016 1.00 84.75 87 SER A CA 1
ATOM 671 C C . SER A 1 87 ? 4.127 -2.005 1.722 1.00 84.75 87 SER A C 1
ATOM 673 O O . SER A 1 87 ? 4.083 -1.996 2.949 1.00 84.75 87 SER A O 1
ATOM 675 N N . MET A 1 88 ? 3.113 -1.549 0.979 1.00 87.19 88 MET A N 1
ATOM 676 C CA . MET A 1 88 ? 1.887 -1.018 1.583 1.00 87.19 88 MET A CA 1
ATOM 677 C C . MET A 1 88 ? 1.054 -2.088 2.282 1.00 87.19 88 MET A C 1
ATOM 679 O O . MET A 1 88 ? 0.570 -1.819 3.377 1.00 87.19 88 MET A O 1
ATOM 683 N N . ILE A 1 89 ? 0.951 -3.296 1.717 1.00 86.00 89 ILE A N 1
ATOM 684 C CA . ILE A 1 89 ? 0.290 -4.439 2.372 1.00 86.00 89 ILE A CA 1
ATOM 685 C C . ILE A 1 89 ? 0.926 -4.702 3.743 1.00 86.00 89 ILE A C 1
ATOM 687 O O . ILE A 1 89 ? 0.228 -4.861 4.742 1.00 86.00 89 ILE A O 1
ATOM 691 N N . PHE A 1 90 ? 2.258 -4.696 3.826 1.00 82.69 90 PHE A N 1
ATOM 692 C CA . PHE A 1 90 ? 2.946 -4.875 5.103 1.00 82.69 90 PHE A CA 1
ATOM 693 C C . PHE A 1 90 ? 2.643 -3.746 6.098 1.00 82.69 90 PHE A C 1
ATOM 695 O O . PHE A 1 90 ? 2.357 -4.014 7.265 1.00 82.69 90 PHE A O 1
ATOM 702 N N . VAL A 1 91 ? 2.710 -2.484 5.658 1.00 83.94 91 VAL A N 1
ATOM 703 C CA . VAL A 1 91 ? 2.434 -1.329 6.530 1.00 83.94 91 VAL A CA 1
ATOM 704 C C . VAL A 1 91 ? 1.007 -1.366 7.051 1.00 83.94 91 VAL A C 1
ATOM 706 O O . VAL A 1 91 ? 0.778 -1.097 8.227 1.00 83.94 91 VAL A O 1
ATOM 709 N N . GLU A 1 92 ? 0.059 -1.729 6.195 1.00 84.50 92 GLU A N 1
ATOM 710 C CA . GLU A 1 92 ? -1.333 -1.943 6.567 1.00 84.50 92 GLU A CA 1
ATOM 711 C C . GLU A 1 92 ? -1.457 -3.016 7.647 1.00 84.50 92 GLU A C 1
ATOM 713 O O . GLU A 1 92 ? -2.030 -2.748 8.699 1.00 84.50 92 GLU A O 1
ATOM 718 N N . LEU A 1 93 ? -0.864 -4.193 7.448 1.00 82.19 93 LEU A N 1
ATOM 719 C CA . LEU A 1 93 ? -0.909 -5.272 8.436 1.00 82.19 93 LEU A CA 1
ATOM 720 C C . LEU A 1 93 ? -0.318 -4.840 9.782 1.00 82.19 93 LEU A C 1
ATOM 722 O O . LEU A 1 93 ? -0.927 -5.061 10.831 1.00 82.19 93 LEU A O 1
ATOM 726 N N . ALA A 1 94 ? 0.834 -4.167 9.759 1.00 81.81 94 ALA A N 1
ATOM 727 C CA . ALA A 1 94 ? 1.442 -3.608 10.961 1.00 81.81 94 ALA A CA 1
ATOM 728 C C . ALA A 1 94 ? 0.516 -2.586 11.638 1.00 81.81 94 ALA A C 1
ATOM 730 O O . ALA A 1 94 ? 0.404 -2.570 12.865 1.00 81.81 94 ALA A O 1
ATOM 731 N N . MET A 1 95 ? -0.186 -1.765 10.853 1.00 84.56 95 MET A N 1
ATOM 732 C CA . MET A 1 95 ? -1.108 -0.755 11.362 1.00 84.56 95 MET A CA 1
ATOM 733 C C . MET A 1 95 ? -2.391 -1.358 11.942 1.00 84.56 95 MET A C 1
ATOM 735 O O . MET A 1 95 ? -2.845 -0.906 12.992 1.00 84.56 95 MET A O 1
ATOM 739 N N . VAL A 1 96 ? -2.965 -2.395 11.331 1.00 83.12 96 VAL A N 1
ATOM 740 C CA . VAL A 1 96 ? -4.109 -3.135 11.897 1.00 83.12 96 VAL A CA 1
ATOM 741 C C . VAL A 1 96 ? -3.734 -3.695 13.269 1.00 83.12 96 VAL A C 1
ATOM 743 O O . VAL A 1 96 ? -4.454 -3.501 14.250 1.00 83.12 96 VAL A O 1
ATOM 746 N N . VAL A 1 97 ? -2.551 -4.303 13.380 1.00 79.88 97 VAL A N 1
ATOM 747 C CA . VAL A 1 97 ? -2.054 -4.851 14.649 1.00 79.88 97 VAL A CA 1
ATOM 748 C C . VAL A 1 97 ? -1.811 -3.746 15.672 1.00 79.88 97 VAL A C 1
ATOM 750 O O . VAL A 1 97 ? -2.341 -3.815 16.781 1.00 79.88 97 VAL A O 1
ATOM 753 N N . ALA A 1 98 ? -1.063 -2.703 15.312 1.00 81.38 98 ALA A N 1
ATOM 754 C CA . ALA A 1 98 ? -0.753 -1.604 16.221 1.00 81.38 98 ALA A CA 1
ATOM 755 C C . ALA A 1 98 ? -2.019 -0.867 16.680 1.00 81.38 98 ALA A C 1
ATOM 757 O O . ALA A 1 98 ? -2.163 -0.529 17.855 1.00 81.38 98 ALA A O 1
ATOM 758 N N . SER A 1 99 ? -2.967 -0.650 15.769 1.00 80.19 99 SER A N 1
ATOM 759 C CA . SER A 1 99 ? -4.198 0.077 16.059 1.00 80.19 99 SER A CA 1
ATOM 760 C C . SER A 1 99 ? -5.229 -0.755 16.821 1.00 80.19 99 SER A C 1
ATOM 762 O O . SER A 1 99 ? -6.119 -0.162 17.434 1.00 80.19 99 SER A O 1
ATOM 764 N N . SER A 1 100 ? -5.128 -2.090 16.852 1.00 79.56 100 SER A N 1
ATOM 765 C CA . SER A 1 100 ? -6.022 -2.955 17.643 1.00 79.56 100 SER A CA 1
ATOM 766 C C . SER A 1 100 ? -6.031 -2.590 19.137 1.00 79.56 100 SER A C 1
ATOM 768 O O . SER A 1 100 ? -7.074 -2.652 19.789 1.00 79.56 100 SER A O 1
ATOM 770 N N . GLY A 1 101 ? -4.898 -2.112 19.666 1.00 79.94 101 GLY A N 1
ATOM 771 C CA . GLY A 1 101 ? -4.775 -1.618 21.041 1.00 79.94 101 GL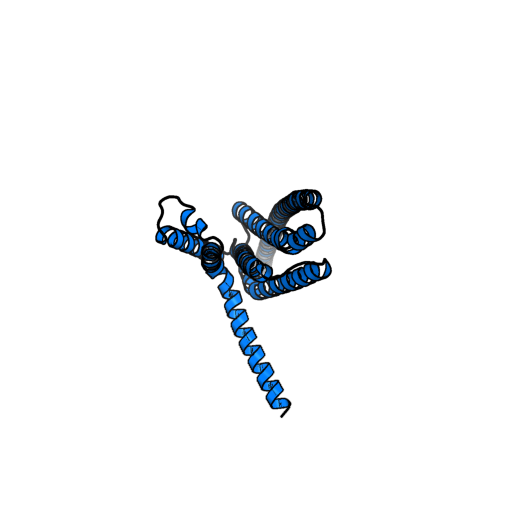Y A CA 1
ATOM 772 C C . GLY A 1 101 ? -5.153 -0.144 21.229 1.00 79.94 101 GLY A C 1
ATOM 773 O O . GLY A 1 101 ? -5.260 0.325 22.364 1.00 79.94 101 GLY A O 1
ATOM 774 N N . ILE A 1 102 ? -5.366 0.612 20.147 1.00 85.94 102 ILE A N 1
ATOM 775 C CA . ILE A 1 102 ? -5.584 2.061 20.196 1.00 85.94 102 ILE A CA 1
ATOM 776 C C . ILE A 1 102 ? -7.080 2.375 20.152 1.00 85.94 102 ILE A C 1
ATOM 778 O O . ILE A 1 102 ? -7.760 2.196 19.141 1.00 85.94 102 ILE A O 1
ATOM 782 N N . LYS A 1 103 ? -7.599 2.940 21.246 1.00 86.44 103 LYS A N 1
ATOM 783 C CA . LYS A 1 103 ? -8.968 3.470 21.296 1.00 86.44 103 LYS A CA 1
ATOM 784 C C . LYS A 1 103 ? -9.018 4.877 20.693 1.00 86.44 103 LYS A C 1
ATOM 786 O O . LYS A 1 103 ? -8.555 5.839 21.311 1.00 86.44 103 LYS A O 1
ATOM 791 N N . CYS A 1 104 ? -9.648 5.023 19.530 1.00 86.88 104 CYS A N 1
ATOM 792 C CA . CYS A 1 104 ? -9.885 6.322 18.891 1.00 86.88 104 CYS A CA 1
ATOM 793 C C . CYS A 1 104 ? -11.156 7.000 19.434 1.00 86.88 104 CYS A C 1
ATOM 795 O O . CYS A 1 104 ? -12.092 7.267 18.697 1.00 86.88 104 CYS A O 1
ATOM 797 N N . ALA A 1 105 ? -11.206 7.275 20.741 1.00 87.62 105 ALA A N 1
ATOM 798 C CA . ALA A 1 105 ? -12.403 7.825 21.399 1.00 87.62 105 ALA A CA 1
ATOM 799 C C . ALA A 1 105 ? -12.706 9.304 21.061 1.00 87.62 105 ALA A C 1
ATOM 801 O O . ALA A 1 105 ? -13.743 9.823 21.457 1.00 87.62 105 ALA A O 1
ATOM 802 N N . SER A 1 106 ? -11.802 9.999 20.366 1.00 93.19 106 SER A N 1
ATOM 803 C CA . SER A 1 106 ? -12.000 11.381 19.922 1.00 93.19 106 SER A CA 1
ATOM 804 C C . SER A 1 106 ? -11.404 11.597 18.533 1.00 93.19 106 SER A C 1
ATOM 806 O O . SER A 1 106 ? -10.475 10.885 18.133 1.00 93.19 106 SER A O 1
ATOM 808 N N . TRP A 1 107 ? -11.901 12.605 17.813 1.00 93.62 107 TRP A N 1
ATOM 809 C CA . TRP A 1 107 ? -11.428 12.920 16.464 1.00 93.62 107 TRP A CA 1
ATOM 810 C C . TRP A 1 107 ? -9.949 13.336 16.454 1.00 93.62 107 TRP A C 1
ATOM 812 O O . TRP A 1 107 ? -9.227 12.992 15.524 1.00 93.62 107 TRP A O 1
ATOM 822 N N . GLN A 1 108 ? -9.455 13.998 17.512 1.00 95.56 108 GLN A N 1
ATOM 823 C CA . GLN A 1 108 ? -8.039 14.374 17.620 1.00 95.56 108 GLN A CA 1
ATOM 824 C C . GLN A 1 108 ? -7.135 13.143 17.699 1.00 95.56 108 GLN A C 1
ATOM 826 O O . GLN A 1 108 ? -6.058 13.131 17.107 1.00 95.56 108 GLN A O 1
ATOM 831 N N . LYS A 1 109 ? -7.572 12.090 18.406 1.00 91.88 109 LYS A N 1
ATOM 832 C CA . LYS A 1 109 ? -6.829 10.825 18.471 1.00 91.88 109 LYS A CA 1
ATOM 833 C C . LYS A 1 109 ? -6.823 10.127 17.115 1.00 91.88 109 LYS A C 1
ATOM 835 O O . LYS A 1 109 ? -5.761 9.699 16.681 1.00 91.88 109 LYS A O 1
ATOM 840 N N . ALA A 1 110 ? -7.968 10.063 16.432 1.00 92.44 110 ALA A N 1
ATOM 841 C CA . ALA A 1 110 ? -8.045 9.502 15.080 1.00 92.44 110 ALA A CA 1
ATOM 842 C C . ALA A 1 110 ? -7.127 10.254 14.098 1.00 92.44 110 ALA A C 1
ATOM 844 O O . ALA A 1 110 ? -6.379 9.633 13.340 1.00 92.44 110 ALA A O 1
ATOM 845 N N . LEU A 1 111 ? -7.102 11.588 14.170 1.00 94.94 111 LEU A N 1
ATOM 846 C CA . LEU A 1 111 ? -6.211 12.422 13.367 1.00 94.94 111 LEU A CA 1
ATOM 847 C C . LEU A 1 111 ? -4.731 12.167 13.687 1.00 94.94 111 LEU A C 1
ATOM 849 O O . LEU A 1 111 ? -3.942 11.957 12.772 1.00 94.94 111 LEU A O 1
ATOM 853 N N . ALA A 1 112 ? -4.350 12.134 14.966 1.00 92.44 112 ALA A N 1
ATOM 854 C CA . ALA A 1 112 ? -2.969 11.867 15.373 1.00 92.44 112 ALA A CA 1
ATOM 855 C C . ALA A 1 112 ? -2.483 10.493 14.882 1.00 92.44 112 ALA A C 1
ATOM 857 O O . ALA A 1 112 ? -1.385 10.377 14.341 1.00 92.44 112 ALA A O 1
ATOM 858 N N . VAL A 1 113 ? -3.326 9.465 15.006 1.00 92.69 113 VAL A N 1
ATOM 859 C CA . VAL A 1 113 ? -3.040 8.112 14.506 1.00 92.69 113 VAL A CA 1
ATOM 860 C C . VAL A 1 113 ? -2.922 8.101 12.977 1.00 92.69 113 VAL A C 1
ATOM 862 O O . VAL A 1 113 ? -2.024 7.455 12.444 1.00 92.69 113 VAL A O 1
ATOM 865 N N . THR A 1 114 ? -3.758 8.871 12.272 1.00 94.38 114 THR A N 1
ATOM 866 C CA . THR A 1 114 ? -3.659 9.053 10.812 1.00 94.38 114 THR A CA 1
ATOM 867 C C . THR A 1 114 ? -2.329 9.699 10.417 1.00 94.38 114 THR A C 1
ATOM 869 O O . THR A 1 114 ? -1.678 9.240 9.485 1.00 94.38 114 THR A O 1
ATOM 872 N N . ILE A 1 115 ? -1.884 10.735 11.134 1.00 93.31 115 ILE A N 1
ATOM 873 C CA . ILE A 1 115 ? -0.603 11.406 10.865 1.00 93.31 115 ILE A CA 1
ATOM 874 C C . ILE A 1 115 ? 0.567 10.440 11.071 1.00 93.31 115 ILE A C 1
ATOM 876 O O . ILE A 1 115 ? 1.441 10.355 10.212 1.00 93.31 115 ILE A O 1
ATOM 880 N N . ILE A 1 116 ? 0.572 9.680 12.172 1.00 90.56 116 ILE A N 1
ATOM 881 C CA . ILE A 1 116 ? 1.605 8.666 12.437 1.00 90.56 116 ILE A CA 1
ATOM 882 C C . ILE A 1 116 ? 1.640 7.641 11.300 1.00 90.56 116 ILE A C 1
ATOM 884 O O . ILE A 1 116 ? 2.712 7.363 10.767 1.00 90.56 116 ILE A O 1
ATOM 888 N N . TYR A 1 117 ? 0.474 7.143 10.883 1.00 91.50 117 TYR A N 1
ATOM 889 C CA . TYR A 1 117 ? 0.357 6.221 9.756 1.00 91.50 117 TYR A CA 1
ATOM 890 C C . TYR A 1 117 ? 0.947 6.804 8.462 1.00 91.50 117 TYR A C 1
ATOM 892 O O . TYR A 1 117 ? 1.784 6.164 7.825 1.00 91.50 117 TYR A O 1
ATOM 900 N N . LEU A 1 118 ? 0.588 8.041 8.101 1.00 92.06 118 LEU A N 1
ATOM 901 C CA . LEU A 1 118 ? 1.101 8.706 6.897 1.00 92.06 118 LEU A CA 1
ATOM 902 C C . LEU A 1 118 ? 2.618 8.937 6.950 1.00 92.06 118 LEU A C 1
ATOM 904 O O . LEU A 1 118 ? 3.290 8.826 5.922 1.00 92.06 118 LEU A O 1
ATOM 908 N N . ILE A 1 119 ? 3.179 9.214 8.131 1.00 89.12 119 ILE A N 1
ATOM 909 C CA . ILE A 1 119 ? 4.633 9.313 8.330 1.00 89.12 119 ILE A CA 1
ATOM 910 C C . ILE A 1 119 ? 5.294 7.950 8.097 1.00 89.12 119 ILE A C 1
ATOM 912 O O . ILE A 1 119 ? 6.294 7.877 7.382 1.00 89.12 119 ILE A O 1
ATOM 916 N N . SER A 1 120 ? 4.733 6.867 8.644 1.00 86.12 120 SER A N 1
ATOM 917 C CA . SER A 1 120 ? 5.246 5.506 8.432 1.00 86.12 120 SER A CA 1
ATOM 918 C C . SER A 1 120 ? 5.217 5.107 6.955 1.00 86.12 120 SER A C 1
ATOM 920 O O . SER A 1 120 ? 6.223 4.627 6.430 1.00 86.12 120 SER A O 1
ATOM 922 N N . VAL A 1 121 ? 4.104 5.377 6.264 1.00 88.38 121 VAL A N 1
ATOM 923 C CA . VAL A 1 121 ? 3.971 5.174 4.813 1.00 88.38 121 VAL A CA 1
ATOM 924 C C . VAL A 1 121 ? 5.033 5.975 4.059 1.00 88.38 121 VAL A C 1
ATOM 926 O O . VAL A 1 121 ? 5.763 5.416 3.240 1.00 88.38 121 VAL A O 1
ATOM 929 N N . SER A 1 122 ? 5.188 7.262 4.376 1.00 85.06 122 SER A N 1
ATOM 930 C CA . SER A 1 122 ? 6.160 8.144 3.717 1.00 85.06 122 SER A CA 1
ATOM 931 C C . SER A 1 122 ? 7.604 7.678 3.909 1.00 85.06 122 SER A C 1
ATOM 933 O O . SER A 1 122 ? 8.389 7.706 2.959 1.00 85.06 122 SER A O 1
ATOM 935 N N . ALA A 1 123 ? 7.963 7.211 5.109 1.00 83.69 123 ALA A N 1
ATOM 936 C CA . ALA A 1 123 ? 9.298 6.692 5.403 1.00 83.69 123 ALA A CA 1
ATOM 937 C C . ALA A 1 123 ? 9.623 5.446 4.565 1.00 83.69 123 ALA A C 1
ATOM 939 O O . ALA A 1 123 ? 10.713 5.342 4.000 1.00 83.69 123 ALA A O 1
ATOM 940 N N . ILE A 1 124 ? 8.662 4.532 4.428 1.00 81.56 124 ILE A N 1
ATOM 941 C CA . ILE A 1 124 ? 8.833 3.280 3.680 1.00 81.56 124 ILE A CA 1
ATOM 942 C C . ILE A 1 124 ? 8.864 3.527 2.174 1.00 81.56 124 ILE A C 1
ATOM 944 O O . ILE A 1 124 ? 9.713 2.965 1.478 1.00 81.56 124 ILE A O 1
ATOM 948 N N . LEU A 1 125 ? 8.003 4.413 1.668 1.00 81.69 125 LEU A N 1
ATOM 949 C CA . LEU A 1 125 ? 8.044 4.834 0.267 1.00 81.69 125 LEU A CA 1
ATOM 950 C C . LEU A 1 125 ? 9.369 5.523 -0.074 1.00 81.69 125 LEU A C 1
ATOM 952 O O . LEU A 1 125 ? 9.948 5.241 -1.121 1.00 81.69 125 LEU A O 1
ATOM 956 N N . SER A 1 126 ? 9.881 6.371 0.822 1.00 81.44 126 SER A N 1
ATOM 957 C CA . SER A 1 126 ? 11.170 7.052 0.641 1.00 81.44 126 SER A CA 1
ATOM 958 C C . SER A 1 126 ? 12.342 6.071 0.652 1.00 81.44 126 SER A C 1
ATOM 960 O O . SER A 1 126 ? 13.229 6.172 -0.194 1.00 81.44 126 SER A O 1
ATOM 962 N N . ALA A 1 127 ? 12.335 5.085 1.555 1.00 76.94 127 ALA A N 1
ATOM 963 C CA . ALA A 1 127 ? 13.368 4.049 1.611 1.00 76.94 127 ALA A CA 1
ATOM 964 C C . ALA A 1 127 ? 13.424 3.221 0.316 1.00 76.94 127 ALA A C 1
ATOM 966 O O . ALA A 1 127 ? 14.507 2.921 -0.182 1.00 76.94 127 ALA A O 1
ATOM 967 N N . ASN A 1 128 ? 12.260 2.937 -0.273 1.00 74.31 128 ASN A N 1
ATOM 968 C CA . ASN A 1 128 ? 12.140 2.175 -1.516 1.00 74.31 128 ASN A CA 1
ATOM 969 C C . ASN A 1 128 ? 12.232 3.040 -2.789 1.00 74.31 128 ASN A C 1
ATOM 971 O O . ASN A 1 128 ? 12.263 2.510 -3.902 1.00 74.31 128 ASN A O 1
ATOM 975 N N . HIS A 1 129 ? 12.323 4.370 -2.663 1.00 69.19 129 HIS A N 1
ATOM 976 C CA . HIS A 1 129 ? 12.339 5.291 -3.802 1.00 69.19 129 HIS A CA 1
ATOM 977 C C . HIS A 1 129 ? 13.536 5.054 -4.733 1.00 69.19 129 HIS A C 1
ATOM 979 O O . HIS A 1 129 ? 13.375 5.039 -5.950 1.00 69.19 129 HIS A O 1
ATOM 985 N N . SER A 1 130 ? 14.724 4.791 -4.180 1.00 59.47 130 SER A N 1
ATOM 986 C CA . SER A 1 130 ? 15.942 4.530 -4.963 1.00 59.47 130 SER A CA 1
ATOM 987 C C . SER A 1 130 ? 15.835 3.261 -5.821 1.00 59.47 130 SER A C 1
ATOM 989 O O . SER A 1 130 ? 16.357 3.216 -6.936 1.00 59.47 130 SER A O 1
ATOM 991 N N . TYR A 1 131 ? 15.119 2.248 -5.323 1.00 59.66 131 TYR A N 1
ATOM 992 C CA . TYR A 1 131 ? 14.842 1.003 -6.046 1.00 59.66 131 TYR A CA 1
ATOM 993 C C . TYR A 1 131 ? 13.773 1.208 -7.136 1.00 59.66 131 TYR A C 1
ATOM 995 O O . TYR A 1 131 ? 13.860 0.637 -8.223 1.00 59.66 131 TYR A O 1
ATOM 1003 N N . ASN A 1 132 ? 12.798 2.085 -6.872 1.00 56.53 132 ASN A N 1
ATOM 1004 C CA . ASN A 1 132 ? 11.751 2.474 -7.821 1.00 56.53 132 ASN A CA 1
ATOM 1005 C C . ASN A 1 132 ? 12.278 3.356 -8.968 1.00 56.53 132 ASN A C 1
ATOM 1007 O O . ASN A 1 132 ? 11.837 3.207 -10.108 1.00 56.53 132 ASN A O 1
ATOM 1011 N N . ALA A 1 133 ? 13.227 4.252 -8.684 1.00 55.06 133 ALA A N 1
ATOM 1012 C CA . ALA A 1 133 ? 13.764 5.213 -9.648 1.00 55.06 133 ALA A CA 1
ATOM 1013 C C . ALA A 1 133 ? 14.705 4.575 -10.684 1.00 55.06 133 ALA A C 1
ATOM 1015 O O . ALA A 1 133 ? 14.704 4.977 -11.842 1.00 55.06 133 ALA A O 1
ATOM 1016 N N . THR A 1 134 ? 15.474 3.554 -10.296 1.00 51.06 134 THR A N 1
ATOM 1017 C CA . THR A 1 134 ? 16.481 2.929 -11.174 1.00 51.06 134 THR A CA 1
ATOM 1018 C C . THR A 1 134 ? 15.907 1.886 -12.138 1.00 51.06 134 THR A C 1
ATOM 1020 O O . THR A 1 134 ? 16.430 1.734 -13.237 1.00 51.06 134 THR A O 1
ATOM 1023 N N . LYS A 1 135 ? 14.809 1.198 -11.786 1.00 51.59 135 LYS A N 1
ATOM 1024 C CA . LYS A 1 135 ? 14.157 0.197 -12.662 1.00 51.59 135 LYS A CA 1
ATOM 1025 C C . LYS A 1 135 ? 12.910 0.712 -13.403 1.00 51.59 135 LYS A C 1
ATOM 1027 O O . LYS A 1 135 ? 12.454 0.070 -14.342 1.00 51.59 135 LYS A O 1
ATOM 1032 N N . GLY A 1 136 ? 12.368 1.874 -13.023 1.00 51.97 136 GLY A N 1
ATOM 1033 C CA . GLY A 1 136 ? 11.123 2.446 -13.568 1.00 51.97 136 GLY A CA 1
ATOM 1034 C C . GLY A 1 136 ? 11.239 3.208 -14.900 1.00 51.97 136 GLY A C 1
ATOM 1035 O O . GLY A 1 136 ? 10.259 3.816 -15.341 1.00 51.97 136 GLY A O 1
ATOM 1036 N N . ALA A 1 137 ? 12.413 3.211 -15.536 1.00 57.69 137 ALA A N 1
ATOM 1037 C CA . ALA A 1 137 ? 12.652 3.905 -16.806 1.00 57.69 137 ALA A CA 1
ATOM 1038 C C . ALA A 1 137 ? 12.250 3.089 -18.051 1.00 57.69 137 ALA A C 1
ATOM 1040 O O . ALA A 1 137 ? 12.298 3.605 -19.162 1.00 57.69 137 ALA A O 1
ATOM 1041 N N . VAL A 1 138 ? 11.838 1.829 -17.885 1.00 69.12 138 VAL A N 1
ATOM 1042 C CA . VAL A 1 138 ? 11.555 0.934 -19.014 1.00 69.12 138 VAL A CA 1
ATOM 1043 C C . VAL A 1 138 ? 10.157 1.182 -19.587 1.00 69.12 138 VAL A C 1
ATOM 1045 O O . VAL A 1 138 ? 9.166 1.196 -18.855 1.00 69.12 138 VAL A O 1
ATOM 1048 N N . LYS A 1 139 ? 10.079 1.323 -20.916 1.00 77.62 139 LYS A N 1
ATOM 1049 C CA . LYS A 1 139 ? 8.828 1.396 -21.685 1.00 77.62 139 LYS A CA 1
ATOM 1050 C C . LYS A 1 139 ? 7.964 0.161 -21.407 1.00 77.62 139 LYS A C 1
ATOM 1052 O O . LYS A 1 139 ? 8.414 -0.979 -21.558 1.00 77.62 139 LYS A O 1
ATOM 1057 N N . ARG A 1 140 ? 6.715 0.377 -20.994 1.00 84.19 140 ARG A N 1
ATOM 1058 C CA . ARG A 1 140 ? 5.768 -0.705 -20.676 1.00 84.19 140 ARG A CA 1
ATOM 1059 C C . ARG A 1 140 ? 4.868 -1.003 -21.872 1.00 84.19 140 ARG A C 1
ATOM 1061 O O . ARG A 1 140 ? 4.394 -0.095 -22.554 1.00 84.19 140 ARG A O 1
ATOM 1068 N N . ASN A 1 141 ? 4.616 -2.286 -22.130 1.00 87.25 141 ASN A N 1
ATOM 1069 C CA . ASN A 1 141 ? 3.588 -2.680 -23.094 1.00 87.25 141 ASN A CA 1
ATOM 1070 C C . ASN A 1 141 ? 2.181 -2.480 -22.496 1.00 87.25 141 ASN A C 1
ATOM 1072 O O . ASN A 1 141 ? 2.036 -2.297 -21.290 1.00 87.25 141 ASN A O 1
ATOM 1076 N N . ILE A 1 142 ? 1.138 -2.531 -23.331 1.00 87.19 142 ILE A N 1
ATOM 1077 C CA . ILE A 1 142 ? -0.242 -2.239 -22.902 1.00 87.19 142 ILE A CA 1
ATOM 1078 C C . ILE A 1 142 ? -0.730 -3.147 -21.763 1.00 87.19 142 ILE A C 1
ATOM 1080 O O . ILE A 1 142 ? -1.431 -2.692 -20.862 1.00 87.19 142 ILE A O 1
ATOM 1084 N N . PHE A 1 143 ? -0.321 -4.416 -21.778 1.00 87.31 143 PHE A N 1
ATOM 1085 C CA . PHE A 1 143 ? -0.691 -5.393 -20.762 1.00 87.31 143 PHE A CA 1
ATOM 1086 C C . PHE A 1 143 ? -0.018 -5.080 -19.419 1.00 87.31 143 PHE A C 1
ATOM 1088 O O . PHE A 1 143 ? -0.682 -5.027 -18.385 1.00 87.31 143 PHE A O 1
ATOM 1095 N N . ALA A 1 144 ? 1.280 -4.773 -19.444 1.00 86.56 144 ALA A N 1
ATOM 1096 C CA . ALA A 1 144 ? 2.037 -4.343 -18.279 1.00 86.56 144 ALA A CA 1
ATOM 1097 C C . ALA A 1 144 ? 1.508 -3.015 -17.722 1.00 86.56 144 ALA A C 1
ATOM 1099 O O . ALA A 1 144 ? 1.334 -2.909 -16.513 1.00 86.56 144 ALA A O 1
ATOM 1100 N N . SER A 1 145 ? 1.172 -2.034 -18.570 1.00 88.12 145 SER A N 1
ATOM 1101 C CA . SER A 1 145 ? 0.511 -0.790 -18.143 1.00 88.12 145 SER A CA 1
ATOM 1102 C C . SER A 1 145 ? -0.802 -1.079 -17.407 1.00 88.12 145 SER A C 1
ATOM 1104 O O . SER A 1 145 ? -1.073 -0.470 -16.373 1.00 88.12 145 SER A O 1
ATOM 1106 N N . GLY A 1 146 ? -1.593 -2.038 -17.902 1.00 89.56 146 GLY A N 1
ATOM 1107 C CA . GLY A 1 146 ? -2.820 -2.503 -17.252 1.00 89.56 146 GLY A CA 1
ATOM 1108 C C . GLY A 1 146 ? -2.554 -3.060 -15.853 1.00 89.56 146 GLY A C 1
ATOM 1109 O O . GLY A 1 146 ? -3.093 -2.543 -14.876 1.00 89.56 146 GLY A O 1
ATOM 1110 N N . ILE A 1 147 ? -1.659 -4.043 -15.733 1.00 89.81 147 ILE A N 1
ATOM 1111 C CA . ILE A 1 147 ? -1.282 -4.641 -14.438 1.00 89.81 147 ILE A CA 1
ATOM 1112 C C . ILE A 1 147 ? -0.777 -3.574 -13.460 1.00 89.81 147 ILE A C 1
ATOM 1114 O O . ILE A 1 147 ? -1.224 -3.503 -12.317 1.00 89.81 147 ILE A O 1
ATOM 1118 N N . VAL A 1 148 ? 0.127 -2.712 -13.918 1.00 89.50 148 VAL A N 1
ATOM 1119 C CA . VAL A 1 148 ? 0.723 -1.652 -13.104 1.00 89.50 148 VAL A CA 1
ATOM 1120 C C . VAL A 1 148 ? -0.327 -0.654 -12.618 1.00 89.50 148 VAL A C 1
ATOM 1122 O O . VAL A 1 148 ? -0.301 -0.256 -11.454 1.00 89.50 148 VAL A O 1
ATOM 1125 N N . SER A 1 149 ? -1.282 -0.282 -13.472 1.00 92.19 149 SER A N 1
ATOM 1126 C CA . SER A 1 149 ? -2.373 0.614 -13.084 1.00 92.19 149 SER A CA 1
ATOM 1127 C C . SER A 1 149 ? -3.249 0.024 -11.976 1.00 92.19 149 SER A C 1
ATOM 1129 O O . SER A 1 149 ? -3.595 0.726 -11.026 1.00 92.19 149 SER A O 1
ATOM 1131 N N . VAL A 1 150 ? -3.522 -1.285 -12.036 1.00 93.69 150 VAL A N 1
ATOM 1132 C CA . VAL A 1 150 ? -4.259 -2.009 -10.993 1.00 93.69 150 VAL A CA 1
ATOM 1133 C C . VAL A 1 150 ? -3.458 -2.056 -9.693 1.00 93.69 150 VAL A C 1
ATOM 1135 O O . VAL A 1 150 ? -4.028 -1.853 -8.627 1.00 93.69 150 VAL A O 1
ATOM 1138 N N . MET A 1 151 ? -2.138 -2.253 -9.752 1.00 92.75 151 MET A N 1
ATOM 1139 C CA . MET A 1 151 ? -1.280 -2.249 -8.558 1.00 92.75 151 MET A CA 1
ATOM 1140 C C . MET A 1 151 ? -1.240 -0.878 -7.869 1.00 92.75 151 MET A C 1
ATOM 1142 O O . MET A 1 151 ? -1.323 -0.802 -6.640 1.00 92.75 151 MET A O 1
ATOM 1146 N N . TYR A 1 152 ? -1.170 0.215 -8.636 1.00 91.81 152 TYR A N 1
ATOM 1147 C CA . TYR A 1 152 ? -1.271 1.568 -8.078 1.00 91.81 152 TYR A CA 1
ATOM 1148 C C . TYR A 1 152 ? -2.650 1.834 -7.470 1.00 91.81 152 TYR A C 1
ATOM 1150 O O . TYR A 1 152 ? -2.736 2.363 -6.362 1.00 91.81 152 TYR A O 1
ATOM 1158 N N . ALA A 1 153 ? -3.722 1.417 -8.145 1.00 93.69 153 ALA A N 1
ATOM 1159 C CA . ALA A 1 153 ? -5.075 1.523 -7.612 1.00 93.69 153 ALA A CA 1
ATOM 1160 C C . ALA A 1 153 ? -5.243 0.731 -6.310 1.00 93.69 153 ALA A C 1
ATOM 1162 O O . ALA A 1 153 ? -5.735 1.279 -5.329 1.00 93.69 153 ALA A O 1
ATOM 1163 N N . ALA A 1 154 ? -4.777 -0.519 -6.265 1.00 93.12 154 ALA A N 1
ATOM 1164 C CA . ALA A 1 154 ? -4.799 -1.351 -5.064 1.00 93.12 154 ALA A CA 1
ATOM 1165 C C . ALA A 1 154 ? -4.041 -0.694 -3.905 1.00 93.12 154 ALA A C 1
ATOM 1167 O O . ALA A 1 154 ? -4.535 -0.665 -2.785 1.00 93.12 154 ALA A O 1
ATOM 1168 N N . THR A 1 155 ? -2.891 -0.081 -4.186 1.00 92.75 155 THR A N 1
ATOM 1169 C CA . THR A 1 155 ? -2.118 0.663 -3.183 1.00 92.75 155 THR A CA 1
ATOM 1170 C C . THR A 1 155 ? -2.917 1.826 -2.588 1.00 92.75 155 THR A C 1
ATOM 1172 O O . THR A 1 155 ? -2.954 1.994 -1.366 1.00 92.75 155 THR A O 1
ATOM 1175 N N . VAL A 1 156 ? -3.564 2.638 -3.429 1.00 93.81 156 VAL A N 1
ATOM 1176 C CA . VAL A 1 156 ? -4.418 3.743 -2.960 1.00 93.81 156 VAL A CA 1
ATOM 1177 C C . VAL A 1 156 ? -5.603 3.203 -2.164 1.00 93.81 156 VAL A C 1
ATOM 1179 O O . VAL A 1 156 ? -5.905 3.725 -1.092 1.00 93.81 156 VAL A O 1
ATOM 1182 N N . GLY A 1 157 ? -6.227 2.128 -2.651 1.00 94.12 157 GLY A N 1
ATOM 1183 C CA . GLY A 1 157 ? -7.335 1.456 -1.981 1.00 94.12 157 GLY A CA 1
ATOM 1184 C C . GLY A 1 157 ? -6.976 1.004 -0.570 1.00 94.12 157 GLY A C 1
ATOM 1185 O O . GLY A 1 157 ? -7.678 1.358 0.370 1.00 94.12 157 GLY A O 1
ATOM 1186 N N . ILE A 1 158 ? -5.841 0.319 -0.415 1.00 92.00 158 ILE A N 1
ATOM 1187 C CA . ILE A 1 158 ? -5.284 -0.120 0.874 1.00 92.00 158 ILE A CA 1
ATOM 1188 C C . ILE A 1 158 ? -5.094 1.061 1.838 1.00 92.00 158 ILE A C 1
ATOM 1190 O O . ILE A 1 158 ? -5.539 1.020 2.985 1.00 92.00 158 ILE A O 1
ATOM 1194 N N . ASN A 1 159 ? -4.482 2.155 1.374 1.00 93.75 159 ASN A N 1
ATOM 1195 C CA . ASN A 1 159 ? -4.243 3.322 2.228 1.00 93.75 159 ASN A CA 1
ATOM 1196 C C . ASN A 1 159 ? -5.552 3.950 2.719 1.00 93.75 159 ASN A C 1
ATOM 1198 O O . ASN A 1 159 ? -5.701 4.263 3.902 1.00 93.75 159 ASN A O 1
ATOM 1202 N N . LEU A 1 160 ? -6.518 4.122 1.816 1.00 94.19 160 LEU A N 1
ATOM 1203 C CA . LEU A 1 160 ? -7.826 4.662 2.173 1.00 94.19 160 LEU A CA 1
ATOM 1204 C C . LEU A 1 160 ? -8.616 3.702 3.066 1.00 94.19 160 LEU A C 1
ATOM 1206 O O . LEU A 1 160 ? -9.334 4.170 3.948 1.00 94.19 160 LEU A O 1
ATOM 1210 N N . PHE A 1 161 ? -8.458 2.390 2.887 1.00 93.81 161 PHE A N 1
ATOM 1211 C CA . PHE A 1 161 ? -9.084 1.380 3.734 1.00 93.81 161 PHE A CA 1
ATOM 1212 C C . PHE A 1 161 ? -8.579 1.462 5.178 1.00 93.81 161 PHE A C 1
ATOM 1214 O O . PHE A 1 161 ? -9.391 1.493 6.097 1.00 93.81 161 PHE A O 1
ATOM 1221 N N . ILE A 1 162 ? -7.273 1.625 5.403 1.00 93.00 162 ILE A N 1
ATOM 1222 C CA . ILE A 1 162 ? -6.740 1.854 6.755 1.00 93.00 162 ILE A CA 1
ATOM 1223 C C . ILE A 1 162 ? -7.278 3.147 7.363 1.00 93.00 162 ILE A C 1
ATOM 1225 O O . ILE A 1 162 ? -7.746 3.158 8.504 1.00 93.00 162 ILE A O 1
ATOM 1229 N N . ILE A 1 163 ? -7.224 4.249 6.615 1.00 93.88 163 ILE A N 1
ATOM 1230 C CA . ILE A 1 163 ? -7.648 5.549 7.136 1.00 93.88 163 ILE A CA 1
ATOM 1231 C C . ILE A 1 163 ? -9.139 5.494 7.480 1.00 93.88 163 ILE A C 1
ATOM 1233 O O . ILE A 1 163 ? -9.517 5.714 8.631 1.00 93.88 163 ILE A O 1
ATOM 1237 N N . LEU A 1 164 ? -9.989 5.160 6.514 1.00 94.00 164 LEU A N 1
ATOM 1238 C CA . LEU A 1 164 ? -11.437 5.222 6.684 1.00 94.00 164 LEU A CA 1
ATOM 1239 C C . LEU A 1 164 ? -11.982 4.040 7.491 1.00 94.00 164 LEU A C 1
ATOM 1241 O O . LEU A 1 164 ? -12.804 4.252 8.385 1.00 94.00 164 LEU A O 1
ATOM 1245 N N . GLY A 1 165 ? -11.529 2.826 7.191 1.00 89.12 165 GLY A N 1
ATOM 1246 C CA . GLY A 1 165 ? -12.064 1.567 7.714 1.00 89.12 165 GLY A CA 1
ATOM 1247 C C . GLY A 1 165 ? -11.466 1.112 9.044 1.00 89.12 165 GLY A C 1
ATOM 1248 O O . GLY A 1 165 ? -12.179 0.498 9.830 1.00 89.12 165 GLY A O 1
ATOM 1249 N N . GLU A 1 166 ? -10.209 1.454 9.350 1.00 90.81 166 GLU A N 1
ATOM 1250 C CA . GLU A 1 166 ? -9.559 1.010 10.595 1.00 90.81 166 GLU A CA 1
ATOM 1251 C C . GLU A 1 166 ? -9.408 2.141 11.622 1.00 90.81 166 GLU A C 1
ATOM 1253 O O . GLU A 1 166 ? -9.707 1.959 12.805 1.00 90.81 166 GLU A O 1
ATOM 1258 N N . ILE A 1 167 ? -8.966 3.330 11.199 1.00 92.88 167 ILE A N 1
ATOM 1259 C CA . ILE A 1 167 ? -8.699 4.449 12.117 1.00 92.88 167 ILE A CA 1
ATOM 1260 C C . ILE A 1 167 ? -9.981 5.241 12.392 1.00 92.88 167 ILE A C 1
ATOM 1262 O O . ILE A 1 167 ? -10.435 5.335 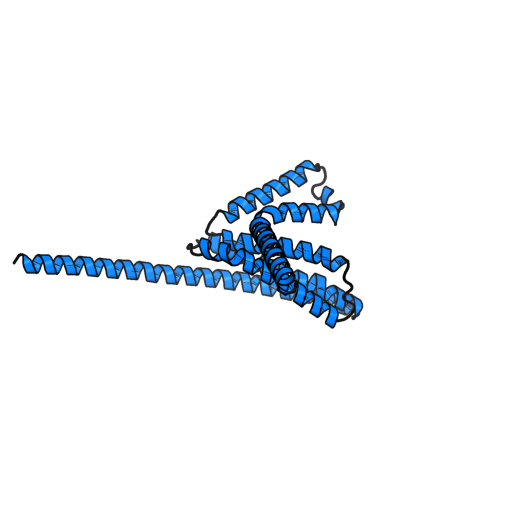13.536 1.00 92.88 167 ILE A O 1
ATOM 1266 N N . TRP A 1 168 ? -10.582 5.815 11.350 1.00 94.44 168 TRP A N 1
ATOM 1267 C CA . TRP A 1 168 ? -11.734 6.707 11.496 1.00 94.44 168 TRP A CA 1
ATOM 1268 C C . TRP A 1 168 ? -13.020 5.954 11.840 1.00 94.44 168 TRP A C 1
ATOM 1270 O O . TRP A 1 168 ? -13.803 6.447 12.653 1.00 94.44 168 TRP A O 1
ATOM 1280 N N . ALA A 1 169 ? -13.200 4.727 11.345 1.00 91.62 169 ALA A N 1
ATOM 1281 C CA . ALA A 1 169 ? -14.316 3.866 11.734 1.00 91.62 169 ALA A CA 1
ATOM 1282 C C . ALA A 1 169 ? -14.398 3.653 13.255 1.00 91.62 169 ALA A C 1
ATOM 1284 O O . ALA A 1 169 ? -15.491 3.694 13.819 1.00 91.62 169 ALA A O 1
ATOM 1285 N N . LYS A 1 170 ? -13.257 3.490 13.947 1.00 90.62 170 LYS A N 1
ATOM 1286 C CA . LYS A 1 170 ? -13.220 3.353 15.416 1.00 90.62 170 LYS A CA 1
ATOM 1287 C C . LYS A 1 170 ? -13.747 4.593 16.128 1.00 90.62 170 LYS A C 1
ATOM 1289 O O . LYS A 1 170 ? -14.414 4.457 17.149 1.00 90.62 170 LYS A O 1
ATOM 1294 N N . TYR A 1 171 ? -13.461 5.782 15.602 1.00 92.25 171 TYR A N 1
ATOM 1295 C CA . TYR A 1 171 ? -14.010 7.025 16.136 1.00 92.25 171 TYR A CA 1
ATOM 1296 C C . TYR A 1 171 ? -15.507 7.142 15.856 1.00 92.25 171 TYR A C 1
ATOM 1298 O O . TYR A 1 171 ? -16.283 7.339 16.790 1.00 92.25 171 TYR A O 1
ATOM 1306 N N . VAL A 1 172 ? -15.926 6.960 14.602 1.00 91.94 172 VAL A N 1
ATOM 1307 C CA . VAL A 1 172 ? -17.336 7.092 14.199 1.00 91.94 172 VAL A CA 1
ATOM 1308 C C . VAL A 1 172 ? -18.218 6.110 14.966 1.00 91.94 172 VAL A C 1
ATOM 1310 O O . VAL A 1 172 ? -19.270 6.496 15.462 1.00 91.94 172 VAL A O 1
ATOM 1313 N N . LYS A 1 173 ? -17.759 4.869 15.156 1.00 91.19 173 LYS A N 1
ATOM 1314 C CA . LYS A 1 173 ? -18.484 3.843 15.916 1.00 91.19 173 LYS A CA 1
ATOM 1315 C C . LYS A 1 173 ? -18.703 4.210 17.388 1.00 91.19 173 LYS A C 1
ATOM 1317 O O . LYS A 1 173 ? -19.650 3.724 17.994 1.00 91.19 173 LYS A O 1
ATOM 1322 N N . VAL A 1 174 ? -17.827 5.029 17.973 1.00 89.75 174 VAL A N 1
ATOM 1323 C CA . VAL A 1 174 ? -17.946 5.495 19.366 1.00 89.75 174 VAL A CA 1
ATOM 1324 C C . VAL A 1 174 ? -18.745 6.794 19.456 1.00 89.75 174 VAL A C 1
ATOM 1326 O O . VAL A 1 174 ? -19.483 6.994 20.415 1.00 89.75 174 VAL A O 1
ATOM 1329 N N . ALA A 1 175 ? -18.574 7.691 18.486 1.00 88.94 175 ALA A N 1
ATOM 1330 C CA . ALA A 1 175 ? -19.112 9.046 18.535 1.00 88.94 175 ALA A CA 1
ATOM 1331 C C . ALA A 1 175 ? -20.506 9.194 17.907 1.00 88.94 175 ALA A C 1
ATOM 1333 O O . ALA A 1 175 ? -21.174 10.192 18.170 1.00 88.94 175 ALA A O 1
ATOM 1334 N N . ALA A 1 176 ? -20.937 8.247 17.071 1.00 89.75 176 ALA A N 1
ATOM 1335 C CA . ALA A 1 176 ? -22.177 8.336 16.308 1.00 89.75 176 ALA A CA 1
ATOM 1336 C C . ALA A 1 176 ? -23.123 7.156 16.577 1.00 89.75 176 ALA A C 1
ATOM 1338 O O . ALA A 1 176 ? -22.739 6.137 17.152 1.00 89.75 176 ALA A O 1
ATOM 1339 N N . SER A 1 177 ? -24.380 7.298 16.146 1.00 90.94 177 SER A N 1
ATOM 1340 C CA . SER A 1 177 ? -25.354 6.207 16.192 1.00 90.94 177 SER A CA 1
ATOM 1341 C C . SER A 1 177 ? -24.978 5.079 15.225 1.00 90.94 177 SER A C 1
ATOM 1343 O O . SER A 1 177 ? -24.251 5.279 14.247 1.00 90.94 177 SER A O 1
ATOM 1345 N N . GLU A 1 178 ? -25.517 3.883 15.466 1.00 92.44 178 GLU A N 1
ATOM 1346 C CA . GLU A 1 178 ? -25.281 2.717 14.608 1.00 92.44 178 GLU A CA 1
ATOM 1347 C C . GLU A 1 178 ? -25.695 2.971 13.145 1.00 92.44 178 GLU A C 1
ATOM 1349 O O . GLU A 1 178 ? -25.014 2.535 12.217 1.00 92.44 178 GLU A O 1
ATOM 1354 N N . GLU A 1 179 ? -26.777 3.721 12.925 1.00 93.12 179 GLU A N 1
ATOM 1355 C CA . GLU A 1 179 ? -27.241 4.103 11.586 1.00 93.12 179 GLU A CA 1
ATOM 1356 C C . GLU A 1 179 ? -26.236 5.001 10.859 1.00 93.12 179 GLU A C 1
ATOM 1358 O O . GLU A 1 179 ? -25.918 4.761 9.693 1.00 93.12 179 GLU A O 1
ATOM 1363 N N . VAL A 1 180 ? -25.676 5.994 11.556 1.00 90.25 180 VAL A N 1
ATOM 1364 C CA . VAL A 1 180 ? -24.657 6.888 10.988 1.00 90.25 180 VAL A CA 1
ATOM 1365 C C . VAL A 1 180 ? -23.383 6.112 10.661 1.00 90.25 180 VAL A C 1
ATOM 1367 O O . VAL A 1 180 ? -22.797 6.327 9.601 1.00 90.25 180 VAL A O 1
ATOM 1370 N N . TYR A 1 181 ? -22.982 5.164 11.511 1.00 92.25 181 TYR A N 1
ATOM 1371 C CA . TYR A 1 181 ? -21.846 4.286 11.229 1.00 92.25 181 TYR A CA 1
ATOM 1372 C C . TYR A 1 181 ? -22.069 3.425 9.974 1.00 92.25 181 TYR A C 1
ATOM 1374 O O . TYR A 1 181 ? -21.176 3.347 9.134 1.00 92.25 181 TYR A O 1
ATOM 1382 N N . LYS A 1 182 ? -23.261 2.841 9.786 1.00 93.00 182 LYS A N 1
ATOM 1383 C CA . LYS A 1 182 ? -23.589 2.061 8.573 1.00 93.00 182 LYS A CA 1
ATOM 1384 C C . LYS A 1 182 ? -23.527 2.907 7.301 1.00 93.00 182 LYS A C 1
ATOM 1386 O O . LYS A 1 182 ? -23.050 2.436 6.269 1.00 93.00 182 LYS A O 1
ATOM 1391 N N . ILE A 1 183 ? -23.996 4.155 7.364 1.00 93.31 183 ILE A N 1
ATOM 1392 C CA . ILE A 1 183 ? -23.890 5.097 6.241 1.00 93.31 183 ILE A CA 1
ATOM 1393 C C . ILE A 1 183 ? -22.423 5.428 5.971 1.00 93.31 183 ILE A C 1
ATOM 1395 O O . ILE A 1 183 ? -21.994 5.360 4.821 1.00 93.31 183 ILE A O 1
ATOM 1399 N N . TYR A 1 184 ? -21.657 5.750 7.015 1.00 93.62 184 TYR A N 1
ATOM 1400 C CA . TYR A 1 184 ? -20.230 6.042 6.909 1.00 93.62 184 TYR A CA 1
ATOM 1401 C C . TYR A 1 184 ? -19.464 4.890 6.251 1.00 93.62 184 TYR A C 1
ATOM 1403 O O . TYR A 1 184 ? -18.712 5.130 5.312 1.00 93.62 184 TYR A O 1
ATOM 1411 N N . ASP A 1 185 ? -19.696 3.653 6.687 1.00 90.62 185 ASP A N 1
ATOM 1412 C CA . ASP A 1 185 ? -19.034 2.463 6.147 1.00 90.62 185 ASP A CA 1
ATOM 1413 C C . ASP A 1 185 ? -19.349 2.276 4.652 1.00 90.62 185 ASP A C 1
ATOM 1415 O O . ASP A 1 185 ? -18.452 2.169 3.813 1.00 90.62 185 ASP A O 1
ATOM 1419 N N . LYS A 1 186 ? -20.632 2.380 4.279 1.00 93.44 186 LYS A N 1
ATOM 1420 C CA . LYS A 1 186 ? -21.068 2.278 2.879 1.00 93.44 186 LYS A CA 1
ATOM 1421 C C . LYS A 1 186 ? -20.494 3.393 2.000 1.00 93.44 186 LYS A C 1
ATOM 1423 O O . LYS A 1 186 ? -20.041 3.125 0.888 1.00 93.44 186 LYS A O 1
ATOM 1428 N N . VAL A 1 187 ? -20.523 4.640 2.472 1.00 93.69 187 VAL A N 1
ATOM 1429 C CA . VAL A 1 187 ? -19.965 5.791 1.742 1.00 93.69 187 VAL A CA 1
ATOM 1430 C C . VAL A 1 187 ? -18.446 5.673 1.639 1.00 93.69 187 VAL A C 1
ATOM 1432 O O . VAL A 1 187 ? -17.897 5.926 0.570 1.00 93.69 187 VAL A O 1
ATOM 1435 N N . GLY A 1 188 ? -17.772 5.229 2.700 1.00 92.00 188 GLY A N 1
ATOM 1436 C CA . GLY A 1 188 ? -16.333 4.984 2.717 1.00 92.00 188 GLY A CA 1
ATOM 1437 C C . GLY A 1 188 ? -15.909 3.997 1.632 1.00 92.00 188 GLY A C 1
ATOM 1438 O O . GLY A 1 188 ? -15.004 4.300 0.856 1.00 92.00 188 GLY A O 1
ATOM 1439 N N . LEU A 1 189 ? -16.619 2.874 1.490 1.00 93.00 189 LEU A N 1
ATOM 1440 C CA . LEU A 1 189 ? -16.366 1.901 0.419 1.00 93.00 189 LEU A CA 1
ATOM 1441 C C . LEU A 1 189 ? -16.563 2.494 -0.984 1.00 93.00 189 LEU A C 1
ATOM 1443 O O . LEU A 1 189 ? -15.767 2.217 -1.881 1.00 93.00 189 LEU A O 1
ATOM 1447 N N . ILE A 1 190 ? -17.580 3.340 -1.181 1.00 95.19 190 ILE A N 1
ATOM 1448 C CA . ILE A 1 190 ? -17.805 4.031 -2.463 1.00 95.19 190 ILE A CA 1
ATOM 1449 C C . ILE A 1 190 ? -16.649 4.991 -2.770 1.00 95.19 190 ILE A C 1
ATOM 1451 O O . ILE A 1 190 ? -16.141 4.998 -3.891 1.00 95.19 190 ILE A O 1
ATOM 1455 N N . VAL A 1 191 ? -16.201 5.772 -1.782 1.00 95.44 191 VAL A N 1
ATOM 1456 C CA . VAL A 1 191 ? -15.061 6.692 -1.926 1.00 95.44 191 VAL A CA 1
ATOM 1457 C C . VAL A 1 191 ? -13.791 5.926 -2.297 1.00 95.44 191 VAL A C 1
ATOM 1459 O O . VAL A 1 191 ? -13.090 6.327 -3.226 1.00 95.44 191 VAL A O 1
ATOM 1462 N N . ILE A 1 192 ? -13.528 4.800 -1.628 1.00 95.12 192 ILE A N 1
ATOM 1463 C CA . ILE A 1 192 ? -12.394 3.919 -1.935 1.00 95.12 192 ILE A CA 1
ATOM 1464 C C . ILE A 1 192 ? -12.492 3.409 -3.376 1.00 95.12 192 ILE A C 1
ATOM 1466 O O . ILE A 1 192 ? -11.535 3.545 -4.135 1.00 95.12 192 ILE A O 1
ATOM 1470 N N . ALA A 1 193 ? -13.649 2.887 -3.790 1.00 95.06 193 ALA A N 1
ATOM 1471 C CA . ALA A 1 193 ? -13.841 2.350 -5.136 1.00 95.06 193 ALA A CA 1
ATOM 1472 C C . ALA A 1 193 ? -13.632 3.409 -6.233 1.00 95.06 193 ALA A C 1
ATOM 1474 O O . ALA A 1 193 ? -12.958 3.141 -7.230 1.00 95.06 193 ALA A O 1
ATOM 1475 N N . ILE A 1 194 ? -14.158 4.624 -6.040 1.00 96.62 194 ILE A N 1
ATOM 1476 C CA . ILE A 1 194 ? -13.970 5.743 -6.976 1.00 96.62 194 ILE A CA 1
ATOM 1477 C C . ILE A 1 194 ? -12.495 6.142 -7.048 1.00 96.62 194 ILE A C 1
ATOM 1479 O O . ILE A 1 194 ? -11.967 6.317 -8.147 1.00 96.62 194 ILE A O 1
ATOM 1483 N N . ALA A 1 195 ? -11.816 6.253 -5.903 1.00 96.19 195 ALA A N 1
ATOM 1484 C CA . ALA A 1 195 ? -10.394 6.580 -5.863 1.00 96.19 195 ALA A CA 1
ATOM 1485 C C . ALA A 1 195 ? -9.556 5.518 -6.589 1.00 96.19 195 ALA A C 1
ATOM 1487 O O . ALA A 1 195 ? -8.722 5.867 -7.419 1.00 96.19 195 ALA A O 1
ATOM 1488 N N . MET A 1 196 ? -9.831 4.231 -6.358 1.00 97.19 196 MET A N 1
ATOM 1489 C CA . MET A 1 196 ? -9.160 3.127 -7.049 1.00 97.19 196 MET A CA 1
ATOM 1490 C C . MET A 1 196 ? -9.379 3.180 -8.565 1.00 97.19 196 MET A C 1
ATOM 1492 O O . MET A 1 196 ? -8.414 3.098 -9.324 1.00 97.19 196 MET A O 1
ATOM 1496 N N . ALA A 1 197 ? -10.624 3.355 -9.018 1.00 95.75 197 ALA A N 1
ATOM 1497 C CA . ALA A 1 197 ? -10.938 3.458 -10.443 1.00 95.75 197 ALA A CA 1
ATOM 1498 C C . ALA A 1 197 ? -10.242 4.667 -11.089 1.00 95.75 197 ALA A C 1
ATOM 1500 O O . ALA A 1 197 ? -9.617 4.537 -12.142 1.00 95.75 197 ALA A O 1
ATOM 1501 N N . GLY A 1 198 ? -10.287 5.826 -10.426 1.00 96.25 198 GLY A N 1
ATOM 1502 C CA . GLY A 1 198 ? -9.607 7.041 -10.868 1.00 96.25 198 GLY A CA 1
ATOM 1503 C C . GLY A 1 198 ? -8.094 6.856 -10.962 1.00 96.25 198 GLY A C 1
ATOM 1504 O O . GLY A 1 198 ? -7.503 7.187 -11.988 1.00 96.25 198 GLY A O 1
ATOM 1505 N N . THR A 1 199 ? -7.462 6.268 -9.943 1.00 95.50 199 THR A N 1
ATOM 1506 C CA . THR A 1 199 ? -6.025 5.967 -9.957 1.00 95.50 199 THR A CA 1
ATOM 1507 C C . THR A 1 199 ? -5.667 4.996 -11.076 1.00 95.50 199 THR A C 1
ATOM 1509 O O . THR A 1 199 ? -4.717 5.268 -11.802 1.00 95.50 199 THR A O 1
ATOM 1512 N N . ALA A 1 200 ? -6.430 3.918 -11.282 1.00 94.56 200 ALA A N 1
ATOM 1513 C CA . ALA A 1 200 ? -6.169 2.978 -12.373 1.00 94.56 200 ALA A CA 1
ATOM 1514 C C . ALA A 1 200 ? -6.201 3.685 -13.740 1.00 94.56 200 ALA A C 1
ATOM 1516 O O . ALA A 1 200 ? -5.256 3.579 -14.522 1.00 94.56 200 ALA A O 1
ATOM 1517 N N . ILE A 1 201 ? -7.248 4.471 -14.007 1.00 94.50 201 ILE A N 1
ATOM 1518 C CA . ILE A 1 201 ? -7.391 5.201 -15.274 1.00 94.50 201 ILE A CA 1
ATOM 1519 C C . ILE A 1 201 ? -6.247 6.206 -15.449 1.00 94.50 201 ILE A C 1
ATOM 1521 O O . ILE A 1 201 ? -5.586 6.207 -16.487 1.00 94.50 201 ILE A O 1
ATOM 1525 N N . LEU A 1 202 ? -5.974 7.035 -14.438 1.00 93.38 202 LEU A N 1
ATOM 1526 C CA . LEU A 1 202 ? -4.929 8.060 -14.504 1.00 93.38 202 LEU A CA 1
ATOM 1527 C C . LEU A 1 202 ? -3.537 7.451 -14.675 1.00 93.38 202 LEU A C 1
ATOM 1529 O O . LEU A 1 202 ? -2.766 7.926 -15.507 1.00 93.38 202 LEU A O 1
ATOM 1533 N N . SER A 1 203 ? -3.220 6.387 -13.936 1.00 90.31 203 SER A N 1
ATOM 1534 C CA . SER A 1 203 ? -1.946 5.678 -14.066 1.00 90.31 203 SER A CA 1
ATOM 1535 C C . SER A 1 203 ? -1.792 5.056 -15.449 1.00 90.31 203 SER A C 1
ATOM 1537 O O . SER A 1 203 ? -0.722 5.175 -16.044 1.00 90.31 203 SER A O 1
ATOM 1539 N N . PHE A 1 204 ? -2.849 4.445 -15.991 1.00 89.94 204 PHE A N 1
ATOM 1540 C CA . PHE A 1 204 ? -2.819 3.879 -17.337 1.00 89.94 204 PHE A CA 1
ATOM 1541 C C . PHE A 1 204 ? -2.599 4.968 -18.393 1.00 89.94 204 PHE A C 1
ATOM 1543 O O . PHE A 1 204 ? -1.682 4.861 -19.205 1.00 89.94 204 PHE A O 1
ATOM 1550 N N . VAL A 1 205 ? -3.381 6.051 -18.355 1.00 89.56 205 VAL A N 1
ATOM 1551 C CA . VAL A 1 205 ? -3.264 7.179 -19.296 1.00 89.56 205 VAL A CA 1
ATOM 1552 C C . VAL A 1 205 ? -1.885 7.833 -19.215 1.00 89.56 205 VAL A C 1
ATOM 1554 O O . VAL A 1 205 ? -1.274 8.096 -20.251 1.00 89.56 205 VAL A O 1
ATOM 1557 N N . HIS A 1 206 ? -1.366 8.061 -18.006 1.00 87.50 206 HIS A N 1
ATOM 1558 C CA . HIS A 1 206 ? -0.036 8.633 -17.805 1.00 87.50 206 HIS A CA 1
ATOM 1559 C C . HIS A 1 206 ? 1.058 7.759 -18.429 1.00 87.50 206 HIS A C 1
ATOM 1561 O O . HIS A 1 206 ? 1.925 8.265 -19.140 1.00 87.50 206 HIS A O 1
ATOM 1567 N N . ASP A 1 207 ? 0.985 6.444 -18.222 1.00 84.25 207 ASP A N 1
ATOM 1568 C CA . ASP A 1 207 ? 1.937 5.491 -18.790 1.00 84.25 207 ASP A CA 1
ATOM 1569 C C . ASP A 1 207 ? 1.846 5.458 -20.327 1.00 84.25 207 ASP A C 1
ATOM 1571 O O . ASP A 1 207 ? 2.865 5.465 -21.018 1.00 84.25 207 ASP A O 1
ATOM 1575 N N . ARG A 1 208 ? 0.631 5.528 -20.892 1.00 86.44 208 ARG A N 1
ATOM 1576 C CA . ARG A 1 208 ? 0.430 5.633 -22.348 1.00 86.44 208 ARG A CA 1
ATOM 1577 C C . ARG A 1 208 ? 1.011 6.918 -22.931 1.00 86.44 208 ARG A C 1
ATOM 1579 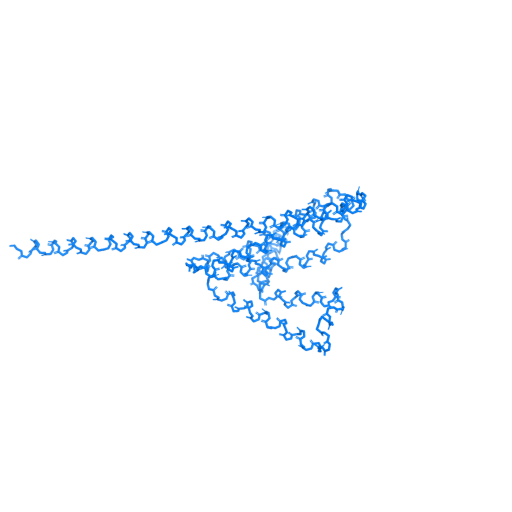O O . ARG A 1 208 ? 1.648 6.841 -23.979 1.00 86.44 208 ARG A O 1
ATOM 1586 N N . LYS A 1 209 ? 0.834 8.059 -22.260 1.00 83.69 209 LYS A N 1
ATOM 1587 C CA . LYS A 1 209 ? 1.392 9.345 -22.700 1.00 83.69 209 LYS A CA 1
ATOM 1588 C C . LYS A 1 209 ? 2.920 9.318 -22.684 1.00 83.69 209 LYS A C 1
ATOM 1590 O O . LYS A 1 209 ? 3.535 9.570 -23.711 1.00 83.69 209 LYS A O 1
ATOM 1595 N N . LYS A 1 210 ? 3.519 8.886 -21.569 1.00 79.38 210 LYS A N 1
ATOM 1596 C CA . LYS A 1 210 ? 4.978 8.755 -21.427 1.00 79.38 210 LYS A CA 1
ATOM 1597 C C . LYS A 1 210 ? 5.590 7.859 -22.511 1.00 79.38 210 LYS A C 1
ATOM 1599 O O . LYS A 1 210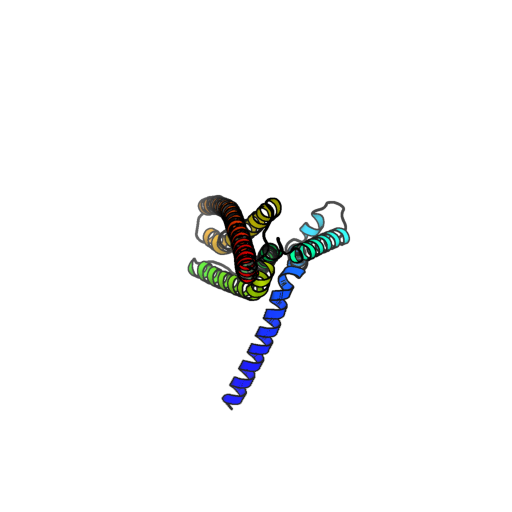 ? 6.638 8.177 -23.060 1.00 79.38 210 LYS A O 1
ATOM 1604 N N . ASN A 1 211 ? 4.928 6.747 -22.839 1.00 73.69 211 ASN A N 1
ATOM 1605 C CA . ASN A 1 211 ? 5.389 5.837 -23.889 1.00 73.69 211 ASN A CA 1
ATOM 1606 C C . ASN A 1 211 ? 5.253 6.425 -25.305 1.00 73.69 211 ASN A C 1
ATOM 1608 O O . ASN A 1 211 ? 6.012 6.021 -26.182 1.00 73.69 211 ASN A O 1
ATOM 1612 N N . GLY A 1 212 ? 4.287 7.321 -25.538 1.00 67.56 212 GLY A N 1
ATOM 1613 C CA . GLY A 1 212 ? 4.142 8.057 -26.795 1.00 67.56 212 GLY A CA 1
ATOM 1614 C C . GLY A 1 212 ? 5.234 9.109 -26.963 1.00 67.56 212 GLY A C 1
ATOM 1615 O O . GLY A 1 212 ? 5.912 9.116 -27.985 1.00 67.56 212 GLY A O 1
ATOM 1616 N N . ASP A 1 213 ? 5.469 9.914 -25.925 1.00 68.88 213 ASP A N 1
ATOM 1617 C CA . ASP A 1 213 ? 6.500 10.960 -25.922 1.00 68.88 213 ASP A CA 1
ATOM 1618 C C . ASP A 1 213 ? 7.906 10.367 -26.155 1.00 68.88 213 ASP A C 1
ATOM 1620 O O . ASP A 1 213 ? 8.704 10.931 -26.898 1.00 68.88 213 ASP A O 1
ATOM 1624 N N . ALA A 1 214 ? 8.191 9.182 -25.598 1.00 64.44 214 ALA A N 1
ATOM 1625 C CA . ALA A 1 214 ? 9.460 8.481 -25.812 1.00 64.44 214 ALA A CA 1
ATOM 1626 C C . ALA A 1 214 ? 9.694 8.050 -27.274 1.00 64.44 214 ALA A C 1
ATOM 1628 O O . ALA A 1 214 ? 10.827 8.087 -27.736 1.00 64.44 214 ALA A O 1
ATOM 1629 N N . ILE A 1 215 ? 8.640 7.664 -28.007 1.00 64.00 215 ILE A N 1
ATOM 1630 C CA . ILE A 1 215 ? 8.754 7.278 -29.427 1.00 64.00 215 ILE A CA 1
ATOM 1631 C C . ILE A 1 215 ? 9.110 8.492 -30.284 1.00 64.00 215 ILE A C 1
ATOM 1633 O O . ILE A 1 215 ? 9.917 8.382 -31.197 1.00 64.00 215 ILE A O 1
ATOM 1637 N N . VAL A 1 216 ? 8.518 9.652 -29.987 1.00 67.94 216 VAL A N 1
ATOM 1638 C CA . VAL A 1 216 ? 8.777 10.884 -30.746 1.00 67.94 216 VAL A CA 1
ATOM 1639 C C . VAL A 1 216 ? 10.243 11.305 -30.620 1.00 67.94 216 VAL A C 1
ATOM 1641 O O . VAL A 1 216 ? 10.840 11.724 -31.606 1.00 67.94 216 VAL A O 1
ATOM 1644 N N . ILE A 1 217 ? 10.827 11.159 -29.427 1.00 68.00 217 ILE A N 1
ATOM 1645 C CA . ILE A 1 217 ? 12.232 11.507 -29.179 1.00 68.00 217 ILE A CA 1
ATOM 1646 C C . ILE A 1 217 ? 13.171 10.568 -29.947 1.00 68.00 217 ILE A C 1
ATOM 1648 O O . ILE A 1 217 ? 14.045 11.054 -30.656 1.00 68.00 217 ILE A O 1
ATOM 1652 N N . GLU A 1 218 ? 12.953 9.252 -29.876 1.00 67.75 218 GLU A N 1
ATOM 1653 C CA . GLU A 1 218 ? 13.782 8.250 -30.568 1.00 67.75 218 GLU A CA 1
ATOM 1654 C C . GLU A 1 218 ? 13.788 8.469 -32.092 1.00 67.75 218 GLU A C 1
ATOM 1656 O O . GLU A 1 218 ? 14.850 8.531 -32.705 1.00 67.75 218 GLU A O 1
ATOM 1661 N N . VAL A 1 219 ? 12.615 8.721 -32.689 1.00 72.19 219 VAL A N 1
ATOM 1662 C CA . VAL A 1 219 ? 12.503 9.047 -34.124 1.00 72.19 219 VAL A CA 1
ATOM 1663 C C . VAL A 1 219 ? 13.250 10.340 -34.464 1.00 72.19 219 VAL A C 1
ATOM 1665 O O . VAL A 1 219 ? 13.941 10.404 -35.476 1.00 72.19 219 VAL A O 1
ATOM 1668 N N . SER A 1 220 ? 13.156 11.366 -33.613 1.00 73.69 220 SER A N 1
ATOM 1669 C CA . SER A 1 220 ? 13.862 12.628 -33.855 1.00 73.69 220 SER A CA 1
ATOM 1670 C C . SER A 1 220 ? 15.387 12.495 -33.759 1.00 73.69 220 SER A C 1
ATOM 1672 O O . SER A 1 220 ? 16.103 13.177 -34.487 1.00 73.69 220 SER A O 1
ATOM 1674 N N . GLU A 1 221 ? 15.899 11.613 -32.896 1.00 79.38 221 GLU A N 1
ATOM 1675 C CA . GLU A 1 221 ? 17.337 11.349 -32.776 1.00 79.38 221 GLU A CA 1
ATOM 1676 C C . GLU A 1 221 ? 17.872 10.593 -34.001 1.00 79.38 221 GLU A C 1
ATOM 1678 O O . GLU A 1 221 ? 18.899 10.998 -34.551 1.00 79.38 221 GLU A O 1
ATOM 1683 N N . GLU A 1 222 ? 17.144 9.581 -34.486 1.00 77.81 222 GLU A N 1
ATOM 1684 C CA . GLU A 1 222 ? 17.483 8.863 -35.725 1.00 77.81 222 GLU A CA 1
ATOM 1685 C C . GLU A 1 222 ? 17.475 9.793 -36.950 1.00 77.81 222 GLU A C 1
ATOM 1687 O O . GLU A 1 222 ? 18.397 9.753 -37.769 1.00 77.81 222 GLU A O 1
ATOM 1692 N N . GLU A 1 223 ? 16.480 10.680 -37.070 1.00 79.44 223 GLU A N 1
ATOM 1693 C CA . GLU A 1 223 ? 16.423 11.673 -38.153 1.00 79.44 223 GLU A CA 1
ATOM 1694 C C . GLU A 1 223 ? 17.617 12.639 -38.107 1.00 79.44 223 GLU A C 1
ATOM 1696 O O . GLU A 1 223 ? 18.223 12.940 -39.140 1.00 79.44 223 GLU A O 1
ATOM 1701 N N . ILE A 1 224 ? 18.005 13.102 -36.914 1.00 78.88 224 ILE A N 1
ATOM 1702 C CA . ILE A 1 224 ? 19.169 13.980 -36.732 1.00 78.88 224 ILE A CA 1
ATOM 1703 C C . ILE A 1 224 ? 20.472 13.257 -37.100 1.00 78.88 224 ILE A C 1
ATOM 1705 O O . ILE A 1 224 ? 21.360 13.864 -37.707 1.00 78.88 224 ILE A O 1
ATOM 1709 N N . GLU A 1 225 ? 20.616 11.981 -36.744 1.00 84.62 225 GLU A N 1
ATOM 1710 C CA . GLU A 1 225 ? 21.798 11.186 -37.084 1.00 84.62 225 GLU A CA 1
ATOM 1711 C C . GLU A 1 225 ? 21.889 10.929 -38.594 1.00 84.62 225 GLU A C 1
ATOM 1713 O O . GLU A 1 225 ? 22.947 11.145 -39.191 1.00 84.62 225 GLU A O 1
ATOM 1718 N N . ALA A 1 226 ? 20.770 10.601 -39.245 1.00 81.94 226 ALA A N 1
ATOM 1719 C CA . ALA A 1 226 ? 20.704 10.440 -40.696 1.00 81.94 226 ALA A CA 1
ATOM 1720 C C . ALA A 1 226 ? 21.088 11.729 -41.448 1.00 81.94 226 ALA A C 1
ATOM 1722 O O . ALA A 1 226 ? 21.839 11.677 -42.426 1.00 81.94 226 ALA A O 1
ATOM 1723 N N . ILE A 1 227 ? 20.641 12.897 -40.968 1.00 80.94 227 ILE A N 1
ATOM 1724 C CA . ILE A 1 227 ? 21.012 14.202 -41.542 1.00 80.94 227 ILE A CA 1
ATOM 1725 C C . ILE A 1 227 ? 22.516 14.474 -41.385 1.00 80.94 227 ILE A C 1
ATOM 1727 O O . ILE A 1 227 ? 23.150 14.963 -42.321 1.00 80.94 227 ILE A O 1
ATOM 1731 N N . LYS A 1 228 ? 23.116 14.142 -40.234 1.00 84.06 228 LYS A N 1
ATOM 1732 C CA . LYS A 1 228 ? 24.568 14.297 -40.024 1.00 84.06 228 LYS A CA 1
ATOM 1733 C C . LYS A 1 228 ? 25.382 13.424 -40.975 1.00 84.06 228 LYS A C 1
ATOM 1735 O O . LYS A 1 228 ? 26.339 13.912 -41.567 1.00 84.06 228 LYS A O 1
ATOM 1740 N N . VAL A 1 229 ? 24.989 12.163 -41.154 1.00 84.88 229 VAL A N 1
ATOM 1741 C CA . VAL A 1 229 ? 25.665 11.243 -42.083 1.00 84.88 229 VAL A CA 1
ATOM 1742 C C . VAL A 1 229 ? 25.567 11.753 -43.523 1.00 84.88 229 VAL A C 1
ATOM 1744 O O . VAL A 1 229 ? 26.571 11.773 -44.231 1.00 84.88 229 VAL A O 1
ATOM 1747 N N . ALA A 1 230 ? 24.394 12.229 -43.947 1.00 79.31 230 ALA A N 1
ATOM 1748 C CA . ALA A 1 230 ? 24.202 12.775 -45.291 1.00 79.31 230 ALA A CA 1
ATOM 1749 C C . ALA A 1 230 ? 25.048 14.036 -45.557 1.00 79.31 230 ALA A C 1
ATOM 1751 O O . ALA A 1 230 ? 25.575 14.195 -46.657 1.00 79.31 230 ALA A O 1
ATOM 1752 N N . ASN A 1 231 ? 25.207 14.911 -44.559 1.00 78.94 231 ASN A N 1
ATOM 1753 C CA . ASN A 1 231 ? 26.039 16.109 -44.687 1.00 78.94 231 ASN A CA 1
ATOM 1754 C C . ASN A 1 231 ? 27.535 15.779 -44.758 1.00 78.94 231 ASN A C 1
ATOM 1756 O O . ASN A 1 231 ? 28.220 16.344 -45.603 1.00 78.94 231 ASN A O 1
ATOM 1760 N N . ASN A 1 232 ? 28.020 14.825 -43.957 1.00 77.94 232 ASN A N 1
ATOM 1761 C CA . ASN A 1 232 ? 29.421 14.393 -44.021 1.00 77.94 232 ASN A CA 1
ATOM 1762 C C . ASN A 1 232 ? 29.769 13.789 -45.393 1.00 77.94 232 ASN A C 1
ATOM 1764 O O . ASN A 1 232 ? 30.787 14.135 -45.977 1.00 77.94 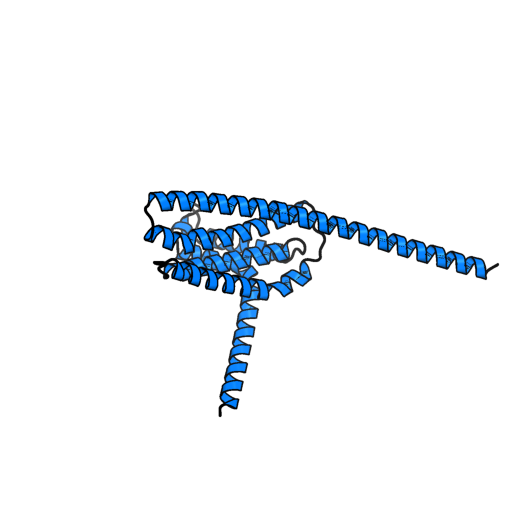232 ASN A O 1
ATOM 1768 N N . ILE A 1 233 ? 28.882 12.959 -45.958 1.00 73.50 233 ILE A N 1
ATOM 1769 C CA . ILE A 1 233 ? 29.075 12.390 -47.305 1.00 73.50 233 ILE A CA 1
ATOM 1770 C C . ILE A 1 233 ? 29.139 13.494 -48.368 1.00 73.50 233 ILE A C 1
ATOM 1772 O O . ILE A 1 233 ? 29.875 13.377 -49.344 1.00 73.50 233 ILE A O 1
ATOM 1776 N N . LYS A 1 234 ? 28.366 14.571 -48.204 1.00 71.94 234 LYS A N 1
ATOM 1777 C CA . LYS A 1 234 ? 28.368 15.686 -49.151 1.00 71.94 234 LYS A CA 1
ATOM 1778 C C . LYS A 1 234 ? 29.667 16.497 -49.092 1.00 71.94 234 LYS A C 1
ATOM 1780 O O . LYS A 1 234 ? 30.176 16.861 -50.146 1.00 71.94 234 LYS A O 1
ATOM 1785 N N . GLU A 1 235 ? 30.205 16.743 -47.898 1.00 69.44 235 GLU A N 1
ATOM 1786 C CA . GLU A 1 235 ? 31.502 17.417 -47.724 1.00 69.44 235 GLU A CA 1
ATOM 1787 C C . GLU A 1 235 ? 32.663 16.588 -48.296 1.00 69.44 235 GLU A C 1
ATOM 1789 O O . GLU A 1 235 ? 33.535 17.142 -48.964 1.00 69.44 235 GLU A O 1
ATOM 1794 N N . ASP A 1 236 ? 32.638 15.262 -48.127 1.00 64.56 236 ASP A N 1
ATOM 1795 C CA . ASP A 1 236 ? 33.656 14.367 -48.695 1.00 64.56 236 ASP A CA 1
ATOM 1796 C C . ASP A 1 236 ? 33.626 14.365 -50.237 1.00 64.56 236 ASP A C 1
ATOM 1798 O O . ASP A 1 236 ? 34.672 14.398 -50.884 1.00 64.56 236 ASP A O 1
ATOM 1802 N N . VAL A 1 237 ? 32.433 14.405 -50.843 1.00 64.75 237 VAL A N 1
ATOM 1803 C CA . VAL A 1 237 ? 32.273 14.487 -52.308 1.00 64.75 237 VAL A CA 1
ATOM 1804 C C . VAL A 1 237 ? 32.702 15.851 -52.858 1.00 64.75 237 VAL A C 1
ATOM 1806 O O . VAL A 1 237 ? 33.243 15.916 -53.958 1.00 64.75 237 VAL A O 1
ATOM 1809 N N . GLU A 1 238 ? 32.491 16.944 -52.121 1.00 64.81 238 GLU A N 1
ATOM 1810 C CA . GLU A 1 238 ? 32.944 18.284 -52.530 1.00 64.81 238 GLU A CA 1
ATOM 1811 C C . GLU A 1 238 ? 34.468 18.469 -52.397 1.00 64.81 238 GLU A C 1
ATOM 1813 O O . GLU A 1 238 ? 35.027 19.341 -53.058 1.00 64.81 238 GLU A O 1
ATOM 1818 N N . HIS A 1 239 ? 35.155 17.645 -51.599 1.00 61.06 239 HIS A N 1
ATOM 1819 C CA . HIS A 1 239 ? 36.616 17.667 -51.467 1.00 61.06 239 HIS A CA 1
ATOM 1820 C C . HIS A 1 239 ? 37.369 16.791 -52.484 1.00 61.06 239 HIS A C 1
ATOM 1822 O O . HIS A 1 239 ? 38.570 16.996 -52.675 1.00 61.06 239 HIS A O 1
ATOM 1828 N N . GLU A 1 240 ? 36.698 15.841 -53.139 1.00 55.72 240 GLU A N 1
ATOM 1829 C CA . GLU A 1 240 ? 37.288 14.976 -54.177 1.00 55.72 240 GLU A CA 1
ATOM 1830 C C . GLU A 1 240 ? 37.156 15.524 -55.615 1.00 55.72 240 GLU A C 1
ATOM 1832 O O . GLU A 1 240 ? 37.730 14.941 -56.541 1.00 55.72 240 GLU A O 1
ATOM 1837 N N . VAL A 1 241 ? 36.435 16.636 -55.817 1.00 52.03 241 VAL A N 1
ATOM 1838 C CA . VAL A 1 241 ? 36.223 17.302 -57.124 1.00 52.03 241 VAL A CA 1
ATOM 1839 C C . VAL A 1 241 ? 37.091 18.550 -57.255 1.00 52.03 241 VAL A C 1
ATOM 1841 O O . VAL A 1 241 ? 37.687 18.725 -58.344 1.00 52.03 241 VAL A O 1
#

Sequence (241 aa):
MVDIISILLMVTAAIVYFLMKTVFNWLPYASGFIGAIFLSWSFPALRNIVPGEGRLSFIMLILLIEILIGVLVNIPQTSGPVILLTSMIFVELAMVVASSGIKCASWQKALAVTIIYLISVSAILSANHSYNATKGAVKRNIFASGIVSVMYAATVGINLFIILGEIWAKYVKVAASEEVYKIYDKVGLIVIAIAMAGTAILSFVHDRKKNGDAIVIEVSEEEIEAIKVANNIKEDVEHEV

Secondary structure (DSSP, 8-state):
-HHHHHHHHHHHHHHHHHHHHHHHHHGGGGHHHHHHHHHHHH-GGGGGSSTT--HHHHHHHHHHHHHHHHHHHHSTTTHHHHHHHHHHHHHHHHHHHHHHT----SHHHHHHHHHHHHHHHHHHHHHHHHHHHHHTTSPPPHHHHHHHHHHHHHHHHHHHHIIIIIIIHHHHHHHS-HHHHHHHHHHHHHHHHHHHHHHHHHHHHHHHHHHHHHHHHHHHHHHHHHHHHHHHHHHHHHH--